Protein 5NAZ (pdb70)

GO terms:
  GO:0005604 basement membrane (C, IDA)
  GO:0005587 collagen type IV trimer (C, TAS)
  GO:0005576 extracellular region (C, TAS)
  GO:0005788 endoplasmic reticulum lumen (C, TAS)
  GO:0031012 extracellular matrix (C, HDA)
  GO:0030020 extracellular matrix structural constituent conferring tensile strength (F, HDA)
  GO:0005515 protein binding (F, IPI)

B-factor: mean 13.53, std 5.61, range [2.0, 39.49]

Sequence (226 aa):
HGFLITRHSQTTDAPQCPQGTLQVYEGFSLLYVQGNKKRAHGQDLGTAGSCLRRFSTMPFMFCNINNVCNFASRNDYSYWLSTPEPMPMSMQPLKGQSIQQPFISRCAVCEAPAVVIAVHSQTIQIPHCPQGWDSLWIGYSFMMHTSAGAEGSGQALASPGSCLEEFRSAPFIECHGRGTCNYYANSYSFWLATVDVSDMFSKPQSETLKAGDLRTRISRCQVCMKRT

Nearest PDB structures (foldseek):
  5naz-assembly1_A  TM=1.004E+00  e=1.120E-46  Homo sapiens
  5nay-assembly1_A  TM=1.000E+00  e=2.023E-42  Homo sapiens
  1t60-assembly2_G  TM=1.000E+00  e=1.517E-41  Bos taurus
  5nb0-assembly1_C  TM=9.958E-01  e=2.363E-38  Homo sapiens
  8tys-assembly1_E  TM=9.861E-01  e=3.380E-33  Drosophila melanogaster

InterPro domains:
  IPR001442 Collagen IV, non-collagenous [PF01413] (1463-1568)
  IPR001442 Collagen IV, non-collagenous [PF01413] (1573-1683)
  IPR001442 Collagen IV, non-collagenous [PS51403] (1461-1685)
  IPR001442 Collagen IV, non-collagenous [SM00111] (1461-1570)
  IPR001442 Collagen IV, non-collagenous [SM00111] (1571-1684)
  IPR008160 Collagen triple helix repeat [PF01391] (167-219)
  IPR008160 Collagen triple helix repeat [PF01391] (356-415)
  IPR008160 Collagen triple helix repeat [PF01391] (491-549)
  IPR008160 Collagen triple helix repeat [PF01391] (600-657)
  IPR008160 Collagen triple helix repeat [PF01391] (757-812)
  IPR008160 Collagen triple helix repeat [PF01391] (896-954)
  IPR008160 Collagen triple helix repeat [PF01391] (961-1018)
  IPR008160 Collagen triple helix repeat [PF01391] (1074-1132)
  IPR008160 Collagen triple helix repeat [PF01391] (1190-1245)
  IPR008160 Collagen triple helix repeat [PF01391] (1249-1306)
  IPR008160 Collagen triple helix repeat [PF01391] (1400-1455)
  IPR016187 C-type lectin fold [SSF56436] (1460-1569)
  IPR016187 C-type lectin fold [SSF56436] (1572-1684)
  IPR036954 Collagen IV, non-collagenous domain superfamily [G3DSA:2.170.240.10] (1457-1685)
  IPR050149 Collagen superfamily [PTHR24023] (1074-1586)

Secondary structure (DSSP, 8-state):
--EEEEEE-SSSSPPPPPTT-EEEEEEEEEEEEEETTEEEE--TTSGGGEESS--S---EEEETTTEEEES-SS-EEEEEB-SPPPPTT-PPEEGGGGGGGB-EEEEEEESS-EEEEE-SSSSPPPPPTTEEEEEEEEEEEEEE-GGG-EEE--TTSGGGEESS--SS-EEEEETTSEEE--TT-EEEEPBP--GGGSSSPP------TTSGGGGBPEEEEEEE--

Solvent-accessible surface area: 12481 Å² total; per-residue (Å²): 202,44,78,88,7,2,45,14,26,1,46,68,102,33,16,156,27,6,175,51,22,115,84,72,38,76,0,36,0,10,1,0,29,0,23,120,108,149,5,95,20,58,35,0,3,60,31,30,0,2,58,162,202,53,41,18,8,46,49,104,71,80,76,175,115,144,78,63,51,109,45,75,162,123,12,35,0,0,0,0,0,7,86,75,100,65,47,180,68,121,116,62,17,131,52,156,58,10,111,54,8,4,0,51,0,0,0,0,62,0,65,5,67,15,36,8,33,41,31,79,54,113,137,56,20,164,26,52,182,19,54,54,61,23,18,84,0,26,0,0,67,79,1,18,0,12,54,79,61,24,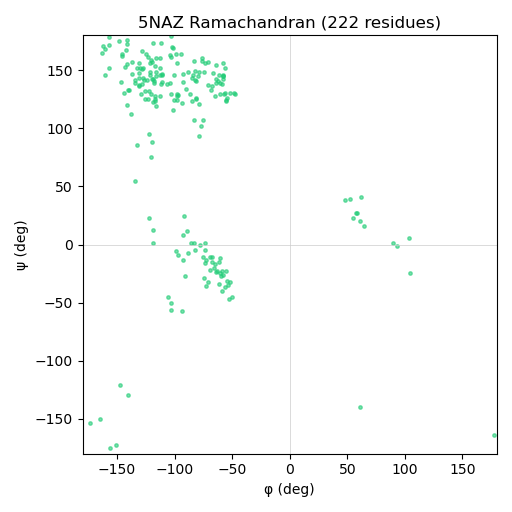28,36,18,54,62,74,16,9,3,0,5,7,56,72,15,26,68,52,1,4,0,9,0,25,13,192,23,7,0,5,32,80,114,67,25,133,25,80,43,27,51,15,53,94,124,99,66,109,196,57,181,110,144,92,100,132,49,163,99,82,74,50,117,69,78,11,0,38,0,23,0,0,21,78,139,136

Foldseek 3Di:
DWDKWKDWPLFLDEDDFFPQWAFDFKAFFWAWWADPNAIDGDANGDCVRGDRYDAQFPDWDADPVGDIDGLPDKIKTKAFFHPDDQPPVQDWDFDPRCSRTIIMMTMIIHPFDKWKDWDLALDEDDDPPQKAFRAKAFQWFWKADVVRHTGTHDNGGCSRGHHDDDQQRMWMGTSVGTIGDDPRTGTDARWHDDPVCPPPDDDDDDDDPPCPSRTIIMMTMIGGHD

CATH classification: 2.170.240.10

Radius of gyration: 18.36 Å; Cα contacts (8 Å, |Δi|>4): 587; chains: 1; bounding box: 51×34×44 Å

Organism: Homo sapiens (NCBI:txid9606)

Structure (mmCIF, N/CA/C/O backbone):
data_5NAZ
#
_entry.id   5NAZ
#
_cell.length_a   121.283
_cell.length_b   121.283
_cell.length_c   121.283
_cell.angle_alpha   90.000
_cell.angle_beta   90.000
_cell.angle_gamma   90.000
#
_symmetry.space_group_name_H-M   'P 41 3 2'
#
loop_
_entity.id
_entity.type
_entity.pdbx_description
1 polymer 'Collagen alpha-5(IV) chain'
2 non-polymer 'CHLORIDE ION'
3 non-polymer 'TETRAETHYLENE GLYCOL'
4 water water
#
loop_
_atom_site.group_PDB
_atom_site.id
_atom_site.type_symbol
_atom_site.label_atom_id
_atom_site.label_alt_id
_atom_site.label_comp_id
_atom_site.label_asym_id
_atom_site.label_entity_id
_atom_site.label_seq_id
_atom_site.pdbx_PDB_ins_code
_atom_site.Cartn_x
_atom_site.Cartn_y
_atom_site.Cartn_z
_atom_site.occupancy
_atom_site.B_iso_or_equiv
_atom_site.auth_seq_id
_atom_site.auth_comp_id
_atom_site.auth_asym_id
_atom_site.auth_atom_id
_atom_site.pdbx_PDB_model_num
ATOM 1 N N . HIS A 1 4 ? 36.188 -16.234 -40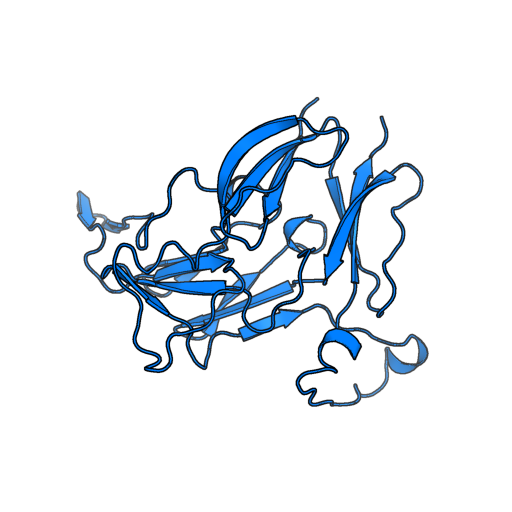.059 1.00 27.34 4 HIS A N 1
ATOM 2 C CA . HIS A 1 4 ? 35.361 -17.372 -39.551 1.00 26.13 4 HIS A CA 1
ATOM 3 C C . HIS A 1 4 ? 34.461 -16.912 -38.427 1.00 26.42 4 HIS A C 1
ATOM 4 O O . HIS A 1 4 ? 34.694 -15.836 -37.844 1.00 27.32 4 HIS A O 1
ATOM 11 N N . GLY A 1 5 ? 33.446 -17.731 -38.116 1.00 25.61 5 GLY A N 1
ATOM 12 C CA . GLY A 1 5 ? 32.511 -17.454 -37.026 1.00 23.76 5 GLY A CA 1
ATOM 13 C C . GLY A 1 5 ? 32.126 -18.695 -36.234 1.00 22.20 5 GLY A C 1
ATOM 14 O O . GLY A 1 5 ? 31.793 -19.730 -36.803 1.00 22.98 5 GLY A O 1
ATOM 15 N N . PHE A 1 6 ? 32.174 -18.558 -34.915 1.00 19.93 6 PHE A N 1
ATOM 16 C CA . PHE A 1 6 ? 31.840 -19.604 -33.955 1.00 18.34 6 PHE A CA 1
ATOM 17 C C . PHE A 1 6 ? 30.867 -18.957 -32.990 1.00 17.57 6 PHE A C 1
ATOM 18 O O . PHE A 1 6 ? 31.143 -17.864 -32.481 1.00 18.59 6 PHE A O 1
ATOM 26 N N . LEU A 1 7 ? 29.729 -19.605 -32.751 1.00 16.68 7 LEU A N 1
ATOM 27 C CA . LEU A 1 7 ? 28.676 -19.026 -31.908 1.00 15.93 7 LEU A CA 1
ATOM 28 C C . LEU A 1 7 ? 28.744 -19.547 -30.501 1.00 15.85 7 LEU A C 1
ATOM 29 O O . LEU A 1 7 ? 28.834 -20.762 -30.290 1.00 15.91 7 LEU A O 1
ATOM 34 N N . ILE A 1 8 ? 28.729 -18.628 -29.534 1.00 14.89 8 ILE A N 1
ATOM 35 C CA . ILE A 1 8 ? 28.684 -19.006 -28.109 1.00 14.10 8 ILE A CA 1
ATOM 36 C C . ILE A 1 8 ? 27.505 -18.346 -27.413 1.00 13.47 8 ILE A C 1
ATOM 37 O O . ILE A 1 8 ? 26.917 -17.397 -27.941 1.00 13.68 8 ILE A O 1
ATOM 42 N N . THR A 1 9 ? 27.155 -18.851 -26.236 1.00 12.29 9 THR A N 1
ATOM 43 C CA . THR A 1 9 ? 26.112 -18.245 -25.437 1.00 12.20 9 THR A CA 1
ATOM 44 C C . THR A 1 9 ? 26.690 -17.772 -24.106 1.00 11.51 9 THR A C 1
ATOM 45 O O . THR A 1 9 ? 27.554 -18.433 -23.521 1.00 11.37 9 THR A O 1
ATOM 49 N N . ARG A 1 10 ? 26.223 -16.612 -23.661 1.00 10.84 10 ARG A N 1
ATOM 50 C CA . ARG A 1 10 ? 26.509 -16.101 -22.324 1.00 10.53 10 ARG A CA 1
ATOM 51 C C . ARG A 1 10 ? 25.183 -15.974 -21.581 1.00 10.21 10 ARG A C 1
ATOM 52 O O . ARG A 1 10 ? 24.199 -15.565 -22.171 1.00 9.97 10 ARG A O 1
ATOM 60 N N . HIS A 1 11 ? 25.162 -16.350 -20.305 1.00 9.92 11 HIS A N 1
ATOM 61 C CA . HIS A 1 11 ? 23.941 -16.317 -19.498 1.00 10.01 11 HIS A CA 1
ATOM 62 C C . HIS A 1 11 ? 24.097 -15.341 -18.344 1.00 10.18 11 HIS A C 1
ATOM 63 O O . HIS A 1 11 ? 25.035 -15.458 -17.551 1.00 10.33 11 HIS A O 1
ATOM 70 N N . SER A 1 12 ? 23.174 -14.391 -18.242 1.00 10.48 12 SER A N 1
ATOM 71 C CA . SER A 1 12 ? 23.274 -13.348 -17.228 1.00 10.86 12 SER A CA 1
ATOM 72 C C . SER A 1 12 ? 22.929 -13.849 -15.833 1.00 11.25 12 SER A C 1
ATOM 73 O O . SER A 1 12 ? 23.420 -13.305 -14.838 1.00 11.55 12 SER A O 1
ATOM 76 N N . GLN A 1 13 ? 22.070 -14.869 -15.759 1.00 11.35 13 GLN A N 1
ATOM 77 C CA . GLN A 1 13 ? 21.481 -15.322 -14.482 1.00 11.46 13 GLN A CA 1
ATOM 78 C C . GLN A 1 13 ? 20.706 -14.178 -13.796 1.00 11.79 13 GLN A C 1
ATOM 79 O O . GLN A 1 13 ? 20.579 -14.140 -12.574 1.00 11.71 13 GLN A O 1
ATOM 85 N N . THR A 1 14 ? 20.217 -13.239 -14.612 1.00 12.37 14 THR A N 1
ATOM 86 C CA . THR A 1 14 ? 19.391 -12.122 -14.161 1.00 13.04 14 THR A CA 1
ATOM 87 C C . THR A 1 14 ? 18.304 -11.879 -15.209 1.00 13.38 14 THR A C 1
ATOM 88 O O . THR A 1 14 ? 18.298 -12.510 -16.268 1.00 13.19 14 THR A O 1
ATOM 92 N N . THR A 1 15 ? 17.399 -10.947 -14.920 1.00 14.28 15 THR A N 1
ATOM 93 C CA . THR A 1 15 ? 16.354 -10.552 -15.867 1.00 15.17 15 THR A CA 1
ATOM 94 C C . THR A 1 15 ? 16.834 -9.606 -16.976 1.00 16.07 15 THR A C 1
ATOM 95 O O . THR A 1 15 ? 16.042 -9.230 -17.850 1.00 16.88 15 THR A O 1
ATOM 99 N N . ASP A 1 16 ? 18.118 -9.251 -16.959 1.00 16.75 16 ASP A N 1
ATOM 100 C CA . ASP A 1 16 ? 18.743 -8.454 -18.017 1.00 17.52 16 ASP A CA 1
ATOM 101 C C . ASP A 1 16 ? 19.596 -9.338 -18.911 1.00 16.99 16 ASP A C 1
ATOM 102 O O . ASP A 1 16 ? 20.297 -10.212 -18.417 1.00 16.67 16 ASP A O 1
ATOM 107 N N . ALA A 1 17 ? 19.547 -9.107 -20.222 1.00 16.41 17 ALA A N 1
ATOM 108 C CA . ALA A 1 17 ? 20.445 -9.807 -21.149 1.00 16.21 17 ALA A CA 1
ATOM 109 C C . ALA A 1 17 ? 21.906 -9.457 -20.845 1.00 16.12 17 ALA A C 1
ATOM 110 O O . ALA A 1 17 ? 22.207 -8.305 -20.508 1.00 15.88 17 ALA A O 1
ATOM 112 N N . PRO A 1 18 ? 22.817 -10.447 -20.935 1.00 16.03 18 PRO A N 1
ATOM 113 C CA . PRO A 1 18 ? 24.219 -10.131 -20.700 1.00 16.29 18 PRO A CA 1
ATOM 114 C C . PRO A 1 18 ? 24.819 -9.422 -21.915 1.00 17.04 18 PRO A C 1
ATOM 115 O O . PRO A 1 18 ? 24.289 -9.535 -23.025 1.00 16.42 18 PRO A O 1
ATOM 119 N N . GLN A 1 19 ? 25.905 -8.690 -21.696 1.00 18.36 19 GLN A N 1
ATOM 120 C CA . GLN A 1 19 ? 26.669 -8.111 -22.804 1.00 19.69 19 GLN A CA 1
ATOM 121 C C . GLN A 1 19 ? 27.586 -9.185 -23.381 1.00 19.11 19 GLN A C 1
ATOM 122 O O . GLN A 1 19 ? 28.158 -9.984 -22.636 1.00 18.75 19 GLN A O 1
ATOM 128 N N . CYS A 1 20 ? 27.718 -9.215 -24.703 1.00 19.22 20 CYS A N 1
ATOM 129 C CA . CYS A 1 20 ? 28.680 -10.113 -25.340 1.00 20.11 20 CYS A CA 1
ATOM 130 C C . CYS A 1 20 ? 30.097 -9.723 -24.919 1.00 20.77 20 CYS A C 1
ATOM 131 O O . CYS A 1 20 ? 30.389 -8.531 -24.816 1.00 20.41 20 CYS A O 1
ATOM 134 N N . PRO A 1 21 ? 30.967 -10.721 -24.633 1.00 20.88 21 PRO A N 1
ATOM 135 C CA . PRO A 1 21 ? 32.320 -10.383 -24.183 1.00 21.11 21 PRO A CA 1
ATOM 136 C C . PRO A 1 21 ? 33.125 -9.641 -25.257 1.00 22.14 21 PRO A C 1
ATOM 137 O O . PRO A 1 21 ? 32.831 -9.765 -26.455 1.00 21.18 21 PRO A O 1
ATOM 141 N N . GLN A 1 22 ? 34.100 -8.849 -24.804 1.00 23.19 22 GLN A N 1
ATOM 142 C CA . GLN A 1 22 ? 35.007 -8.085 -25.662 1.00 2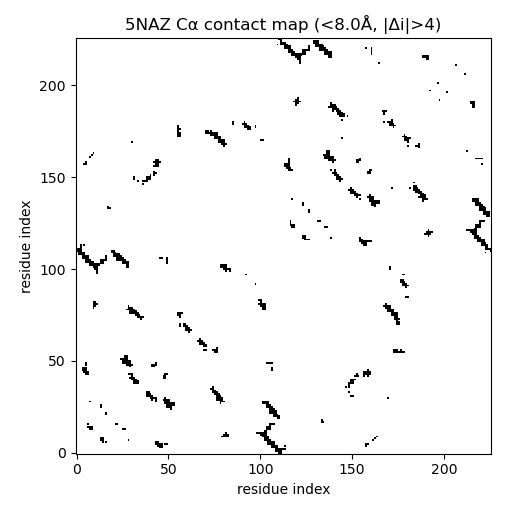4.01 22 GLN A CA 1
ATOM 143 C C . GLN A 1 22 ? 35.592 -8.963 -26.778 1.00 23.03 22 GLN A C 1
ATOM 144 O O . GLN A 1 22 ? 36.066 -10.073 -26.522 1.00 23.86 22 GLN A O 1
ATOM 150 N N . GLY A 1 23 ? 35.512 -8.476 -28.012 1.00 21.36 23 GLY A N 1
ATOM 151 C CA . GLY A 1 23 ? 36.029 -9.206 -29.167 1.00 21.03 23 GLY A CA 1
ATOM 152 C C . GLY A 1 23 ? 35.031 -10.142 -29.835 1.00 20.68 23 GLY A C 1
ATOM 153 O O . GLY A 1 23 ? 35.384 -10.847 -30.781 1.00 20.57 23 GLY A O 1
ATOM 154 N N . THR A 1 24 ? 33.801 -10.179 -29.322 1.00 19.55 24 THR A N 1
ATOM 155 C CA . THR A 1 24 ? 32.712 -10.940 -29.946 1.00 19.34 24 THR A CA 1
ATOM 156 C C . THR A 1 24 ? 31.573 -9.981 -30.295 1.00 19.96 24 THR A C 1
ATOM 157 O O . THR A 1 24 ? 31.484 -8.885 -29.732 1.00 19.82 24 THR A O 1
ATOM 161 N N . LEU A 1 25 ? 30.711 -10.372 -31.224 1.00 20.36 25 LEU A N 1
ATOM 162 C CA . LEU A 1 25 ? 29.564 -9.526 -31.557 1.00 21.74 25 LEU A CA 1
ATOM 163 C C . LEU A 1 25 ? 28.230 -10.239 -31.352 1.00 21.38 25 LEU A C 1
ATOM 164 O O . LEU A 1 25 ? 28.126 -11.452 -31.566 1.00 19.64 25 LEU A O 1
ATOM 169 N N . GLN A 1 26 ? 27.218 -9.469 -30.941 1.00 20.95 26 GLN A N 1
ATOM 170 C CA . GLN A 1 26 ? 25.910 -10.024 -30.616 1.00 21.04 26 GLN A CA 1
ATOM 171 C C . GLN A 1 26 ? 25.163 -10.493 -31.856 1.00 20.33 26 GLN A C 1
ATOM 172 O O . GLN A 1 26 ? 25.156 -9.817 -32.893 1.00 19.80 26 GLN A O 1
ATOM 178 N N . VAL A 1 27 ? 24.541 -11.664 -31.731 1.00 18.17 27 VAL A N 1
ATOM 179 C CA . VAL A 1 27 ? 23.684 -12.194 -32.773 1.00 17.06 27 VAL A CA 1
ATOM 180 C C . VAL A 1 27 ? 22.227 -11.981 -32.358 1.00 16.18 27 VAL A C 1
ATOM 181 O O . VAL A 1 27 ? 21.471 -11.361 -33.092 1.00 15.81 27 VAL A O 1
ATOM 185 N N . TYR A 1 28 ? 21.846 -12.498 -31.187 1.00 15.23 28 TYR A N 1
ATOM 186 C CA . TYR A 1 28 ? 20.497 -12.301 -30.623 1.00 15.06 28 TYR A CA 1
ATOM 187 C C . TYR A 1 28 ? 20.487 -12.477 -29.103 1.00 14.73 28 TYR A C 1
ATOM 188 O O . TYR A 1 28 ? 21.493 -12.866 -28.505 1.00 14.07 28 TYR A O 1
ATOM 197 N N . GLU A 1 29 ? 19.358 -12.148 -28.481 1.00 14.61 29 GLU A N 1
ATOM 198 C CA . GLU A 1 29 ? 19.179 -12.334 -27.042 1.00 14.70 29 GLU A CA 1
ATOM 199 C C . GLU A 1 29 ? 17.996 -13.248 -26.815 1.00 13.77 29 GLU A C 1
ATOM 200 O O . GLU A 1 29 ? 17.115 -13.340 -27.669 1.00 13.81 29 GLU A O 1
ATOM 206 N N . GLY A 1 30 ? 17.962 -13.914 -25.668 1.00 12.57 30 GLY A N 1
ATOM 207 C CA . GLY A 1 30 ? 16.848 -14.802 -25.377 1.00 11.43 30 GLY A CA 1
ATOM 208 C C . GLY A 1 30 ? 16.774 -15.188 -23.923 1.00 10.73 30 GLY A C 1
ATOM 209 O O . GLY A 1 30 ? 17.194 -14.416 -23.042 1.00 10.57 30 GLY A O 1
ATOM 210 N N . PHE A 1 31 ? 16.252 -16.393 -23.691 1.00 9.86 31 PHE A N 1
ATOM 211 C CA . PHE A 1 31 ? 16.027 -16.931 -22.354 1.00 9.31 31 PHE A CA 1
ATOM 212 C C . PHE A 1 31 ? 16.831 -18.222 -22.191 1.00 8.89 31 PHE A C 1
ATOM 213 O O . PHE A 1 31 ? 16.974 -19.002 -23.136 1.00 8.81 31 PHE A O 1
ATOM 221 N N . SER A 1 32 ? 17.374 -18.410 -20.998 1.00 8.34 32 SER A N 1
ATOM 222 C CA . SER A 1 32 ? 18.342 -19.467 -20.711 1.00 8.12 32 SER A CA 1
ATOM 223 C C . SER A 1 32 ? 17.672 -20.821 -20.512 1.00 7.87 32 SER A C 1
ATOM 224 O O . SER A 1 32 ? 17.240 -21.142 -19.399 1.00 7.87 32 SER A O 1
ATOM 227 N N . LEU A 1 33 ? 17.576 -21.608 -21.579 1.00 7.62 33 LEU A N 1
ATOM 228 C CA . LEU A 1 33 ? 17.049 -22.975 -21.487 1.00 7.57 33 LEU A CA 1
ATOM 229 C C . LEU A 1 33 ? 18.131 -23.938 -21.001 1.00 7.45 33 LEU A C 1
ATOM 230 O O . LEU A 1 33 ? 19.198 -24.014 -21.603 1.00 7.31 33 LEU A O 1
ATOM 235 N N . LEU A 1 34 ? 17.834 -24.681 -19.930 1.00 7.34 34 LEU A N 1
ATOM 236 C CA . LEU A 1 34 ? 18.773 -25.670 -19.397 1.00 7.43 34 LEU A CA 1
ATOM 237 C C . LEU A 1 34 ? 18.503 -27.059 -19.988 1.00 7.54 34 LEU A C 1
ATOM 238 O O . LEU A 1 34 ? 19.389 -27.669 -20.583 1.00 7.60 34 LEU A O 1
ATOM 243 N N . TYR A 1 35 ? 17.277 -27.551 -19.814 1.00 7.41 35 TYR A N 1
ATOM 244 C CA . TYR A 1 35 ? 16.852 -28.812 -20.424 1.00 7.64 35 TYR A CA 1
ATOM 245 C C . TYR A 1 35 ? 15.347 -28.953 -20.453 1.00 7.64 35 TYR A C 1
ATOM 246 O O . TYR A 1 35 ? 14.625 -28.147 -19.860 1.00 7.53 35 TYR A O 1
ATOM 255 N N . VAL A 1 36 ? 14.896 -29.981 -21.166 1.00 7.83 36 VAL A N 1
ATOM 256 C CA . VAL A 1 36 ? 13.476 -30.327 -21.213 1.00 8.18 36 VAL A CA 1
ATOM 257 C C . VAL A 1 36 ? 13.290 -31.776 -20.759 1.00 8.40 36 VAL A C 1
ATOM 258 O O . VAL A 1 36 ? 14.230 -32.566 -20.766 1.00 8.22 36 VAL A O 1
ATOM 262 N N . GLN A 1 37 ? 12.071 -32.119 -20.375 1.00 8.83 37 GLN A N 1
ATOM 263 C CA . GLN A 1 37 ? 11.767 -33.483 -19.963 1.00 9.26 37 GLN A CA 1
ATOM 264 C C . GLN A 1 37 ? 10.424 -33.873 -20.560 1.00 9.11 37 GLN A C 1
ATOM 265 O O . GLN A 1 37 ? 9.388 -33.294 -20.216 1.00 8.92 37 GLN A O 1
ATOM 271 N N . GLY A 1 38 ? 10.462 -34.822 -21.494 1.00 9.10 38 GLY A N 1
ATOM 272 C CA . GLY A 1 38 ? 9.263 -35.263 -22.195 1.00 9.04 38 GLY A CA 1
ATOM 273 C C . GLY A 1 38 ? 9.132 -36.761 -22.058 1.00 9.11 38 GLY A C 1
ATOM 274 O O . GLY A 1 38 ? 10.104 -37.485 -22.283 1.00 9.09 38 GLY A O 1
ATOM 275 N N . ASN A 1 39 ? 7.936 -37.233 -21.689 1.00 9.29 39 ASN A N 1
ATOM 276 C CA . ASN A 1 39 ? 7.710 -38.665 -21.462 1.00 9.95 39 ASN A CA 1
ATOM 277 C C . ASN A 1 39 ? 8.777 -39.202 -20.475 1.00 10.93 39 ASN A C 1
ATOM 278 O O . ASN A 1 39 ? 9.322 -40.292 -20.659 1.00 10.65 39 ASN A O 1
ATOM 283 N N . LYS A 1 40 ? 9.073 -38.356 -19.479 1.00 12.31 40 LYS A N 1
ATOM 284 C CA A LYS A 1 40 ? 10.031 -38.606 -18.384 0.50 13.53 40 LYS A CA 1
ATOM 285 C CA B LYS A 1 40 ? 10.026 -38.645 -18.378 0.50 13.24 40 LYS A CA 1
ATOM 286 C C . LYS A 1 40 ? 11.501 -38.481 -18.773 1.00 13.57 40 LYS A C 1
ATOM 287 O O . LYS A 1 40 ? 12.356 -38.317 -17.906 1.00 14.25 40 LYS A O 1
ATOM 298 N N . ARG A 1 41 ? 11.799 -38.500 -20.066 1.00 13.19 41 ARG A N 1
ATOM 299 C CA . ARG A 1 41 ? 13.181 -38.467 -20.525 1.00 13.73 41 ARG A CA 1
ATOM 300 C C . ARG A 1 41 ? 13.738 -37.030 -20.625 1.00 12.25 41 ARG A C 1
ATOM 301 O O . ARG A 1 41 ? 13.171 -36.190 -21.317 1.00 11.75 41 ARG A O 1
ATOM 309 N N . ALA A 1 42 ? 14.848 -36.763 -19.931 1.00 11.11 42 ALA A N 1
ATOM 310 C CA . ALA A 1 42 ? 15.478 -35.444 -19.986 1.00 10.27 42 ALA A CA 1
ATOM 311 C C . ALA A 1 42 ? 16.378 -35.296 -21.212 1.00 9.93 42 ALA A C 1
ATOM 312 O O . ALA A 1 42 ? 17.084 -36.234 -21.585 1.00 9.94 42 ALA A O 1
ATOM 314 N N . HIS A 1 43 ? 16.361 -34.107 -21.810 1.00 9.35 43 HIS A N 1
ATOM 315 C CA . HIS A 1 43 ? 17.298 -33.764 -22.881 1.00 9.03 43 HIS A CA 1
ATOM 316 C C . HIS A 1 43 ? 17.735 -32.320 -22.720 1.00 8.70 43 HIS A C 1
ATOM 317 O O . HIS A 1 43 ? 16.910 -31.407 -22.776 1.00 8.23 43 HIS A O 1
ATOM 324 N N . GLY A 1 44 ? 19.039 -32.126 -22.557 1.00 8.81 44 GLY A N 1
ATOM 325 C CA . GLY A 1 44 ? 19.604 -30.790 -22.318 1.00 9.09 44 GLY A CA 1
ATOM 326 C C . GLY A 1 44 ? 20.182 -30.116 -23.546 1.00 9.38 44 GLY A C 1
ATOM 327 O O . GLY A 1 44 ? 20.430 -30.770 -24.565 1.00 9.31 44 GLY A O 1
ATOM 328 N N . GLN A 1 45 ? 20.394 -28.806 -23.435 1.00 9.17 45 GLN A N 1
ATOM 329 C CA . GLN A 1 45 ? 21.079 -28.033 -24.456 1.00 9.30 45 GLN A CA 1
ATOM 330 C C . GLN A 1 45 ? 22.318 -27.457 -23.808 1.00 9.68 45 GLN A C 1
ATOM 331 O O . GLN A 1 45 ? 22.209 -26.750 -22.800 1.00 9.69 45 GLN A O 1
ATOM 337 N N . ASP A 1 46 ? 23.490 -27.754 -24.371 1.00 9.75 46 ASP A N 1
ATOM 338 C CA . ASP A 1 46 ? 24.723 -27.266 -23.760 1.00 10.25 46 ASP A CA 1
ATOM 339 C C . ASP A 1 46 ? 24.689 -25.750 -23.572 1.00 9.68 46 ASP A C 1
ATOM 340 O O . ASP A 1 46 ? 24.423 -25.011 -24.522 1.00 9.26 46 ASP A O 1
ATOM 345 N N . LEU A 1 47 ? 24.925 -25.305 -22.333 1.00 9.13 47 LEU A N 1
ATOM 346 C CA . LEU A 1 47 ? 24.831 -23.886 -21.981 1.00 8.97 47 LEU A CA 1
ATOM 347 C C . LEU A 1 47 ? 25.801 -22.981 -22.742 1.00 8.98 47 LEU A C 1
ATOM 348 O O . LEU A 1 47 ? 25.632 -21.775 -22.735 1.00 9.01 47 LEU A O 1
ATOM 353 N N . GLY A 1 48 ? 26.807 -23.570 -23.383 1.00 9.15 48 GLY A N 1
ATOM 354 C CA . GLY A 1 48 ? 27.781 -22.798 -24.158 1.00 9.54 48 GLY A CA 1
ATOM 355 C C . GLY A 1 48 ? 27.345 -22.581 -25.590 1.00 10.01 48 GLY A C 1
ATOM 356 O O . GLY A 1 48 ? 27.990 -21.828 -26.324 1.00 10.56 48 GLY A O 1
ATOM 357 N N . THR A 1 49 ? 26.252 -23.228 -25.984 1.00 10.15 49 THR A N 1
ATOM 358 C CA . THR A 1 49 ? 25.797 -23.247 -27.372 1.00 10.39 49 THR A CA 1
ATOM 359 C C . THR A 1 49 ? 24.478 -22.496 -27.536 1.00 10.31 49 THR A C 1
ATOM 360 O O . THR A 1 49 ? 23.735 -22.274 -26.559 1.00 10.50 49 THR A O 1
ATOM 364 N N . ALA A 1 50 ? 24.193 -22.111 -28.776 1.00 10.28 50 ALA A N 1
ATOM 365 C CA . ALA A 1 50 ? 22.986 -21.337 -29.109 1.00 10.36 50 ALA A CA 1
ATOM 366 C C . ALA A 1 50 ? 21.680 -22.018 -28.721 1.00 10.43 50 ALA A C 1
ATOM 367 O O . ALA A 1 50 ? 20.673 -21.328 -28.483 1.00 10.01 50 ALA A O 1
ATOM 369 N N . GLY A 1 51 ? 21.693 -23.357 -28.647 1.00 10.34 51 GLY A N 1
ATOM 370 C CA . GLY A 1 51 ? 20.508 -24.131 -28.241 1.00 10.39 51 GLY A CA 1
ATOM 371 C C . GLY A 1 51 ? 19.996 -23.824 -26.838 1.00 10.31 51 GLY A C 1
ATOM 372 O O . GLY A 1 51 ? 18.813 -24.032 -26.555 1.00 10.18 51 GLY A O 1
ATOM 373 N N . SER A 1 52 ? 20.879 -23.322 -25.963 1.00 10.13 52 SER A N 1
ATOM 374 C CA . SER A 1 52 ? 20.493 -22.928 -24.598 1.00 10.28 52 SER A CA 1
ATOM 375 C C . SER A 1 52 ? 19.954 -21.505 -24.528 1.00 10.60 52 SER A C 1
ATOM 376 O O . SER A 1 52 ? 19.632 -21.012 -23.438 1.00 10.85 52 SER A O 1
ATOM 379 N N . CYS A 1 53 ? 19.879 -20.839 -25.678 1.00 10.76 53 CYS A N 1
ATOM 380 C CA . CYS A 1 53 ? 19.333 -19.492 -25.733 1.00 11.00 53 CYS A CA 1
ATOM 381 C C . CYS A 1 53 ? 18.152 -19.447 -26.689 1.00 10.98 53 CYS A C 1
ATOM 382 O O . CYS A 1 53 ? 18.322 -19.325 -27.901 1.00 11.30 53 CYS A O 1
ATOM 385 N N . LEU A 1 54 ? 16.953 -19.581 -26.133 1.00 11.01 54 LEU A N 1
ATOM 386 C CA . LEU A 1 54 ? 15.733 -19.531 -26.934 1.00 11.25 54 LEU A CA 1
ATOM 387 C C . LEU A 1 54 ? 15.234 -18.102 -27.012 1.00 11.42 54 LEU A C 1
ATOM 388 O O . LEU A 1 54 ? 15.147 -17.417 -25.997 1.00 11.15 54 LEU A O 1
ATOM 393 N N . ARG A 1 55 ? 14.875 -17.670 -28.215 1.00 12.24 55 ARG A N 1
ATOM 394 C CA . ARG A 1 55 ? 14.323 -16.323 -28.420 1.00 12.90 55 ARG A CA 1
ATOM 395 C C . ARG A 1 55 ? 13.123 -16.031 -27.516 1.00 11.72 55 ARG A C 1
ATOM 396 O O . ARG A 1 55 ? 12.935 -14.907 -27.050 1.00 11.54 55 ARG A O 1
ATOM 404 N N . ARG A 1 56 ? 12.322 -17.058 -27.258 1.00 10.72 56 ARG A N 1
ATOM 405 C CA . ARG A 1 56 ? 11.074 -16.896 -26.513 1.00 10.14 56 ARG A CA 1
ATOM 406 C C . ARG A 1 56 ? 10.957 -17.919 -25.386 1.00 9.90 56 ARG A C 1
ATOM 407 O O . ARG A 1 56 ? 11.276 -19.106 -25.569 1.00 9.86 56 ARG A O 1
ATOM 415 N N . PHE A 1 57 ? 10.500 -17.449 -24.229 1.00 9.36 57 PHE A N 1
ATOM 416 C CA . PHE A 1 57 ? 10.257 -18.320 -23.090 1.00 8.86 57 PHE A CA 1
ATOM 417 C C . PHE A 1 57 ? 8.892 -18.985 -23.245 1.00 8.62 57 PHE A C 1
ATOM 418 O O . PHE A 1 57 ? 7.992 -18.423 -23.860 1.00 8.47 57 PHE A O 1
ATOM 426 N N . SER A 1 58 ? 8.764 -20.197 -22.712 1.00 8.28 58 SER A N 1
ATOM 427 C CA . SER A 1 58 ? 7.468 -20.805 -22.444 1.00 8.29 58 SER A CA 1
ATOM 428 C C . SER A 1 58 ? 7.683 -21.908 -21.429 1.00 8.18 58 SER A C 1
ATOM 429 O O . SER A 1 58 ? 8.708 -22.598 -21.473 1.00 8.16 58 SER A O 1
ATOM 432 N N . THR A 1 59 ? 6.709 -22.118 -20.551 1.00 7.91 59 THR A N 1
ATOM 433 C CA . THR A 1 59 ? 6.794 -23.271 -19.636 1.00 8.05 59 THR A CA 1
ATOM 434 C C . THR A 1 59 ? 6.715 -24.583 -20.433 1.00 7.87 59 THR A C 1
ATOM 435 O O . THR A 1 59 ? 7.134 -25.619 -19.951 1.00 7.84 59 THR A O 1
ATOM 439 N N . MET A 1 60 ? 6.190 -24.512 -21.658 1.00 7.79 60 MET A N 1
ATOM 440 C CA . MET A 1 60 ? 6.149 -25.665 -22.564 1.00 7.77 60 MET A CA 1
ATOM 441 C C . MET A 1 60 ? 6.639 -25.321 -23.983 1.00 7.94 60 MET A C 1
ATOM 442 O O . MET A 1 60 ? 5.847 -25.017 -24.867 1.00 7.81 60 MET A O 1
ATOM 447 N N . PRO A 1 61 ? 7.960 -25.388 -24.200 1.00 8.10 61 PRO A N 1
ATOM 448 C CA . PRO A 1 61 ? 8.549 -24.975 -25.481 1.00 8.32 61 PRO A CA 1
ATOM 449 C C . PRO A 1 61 ? 8.643 -26.111 -26.526 1.00 8.61 61 PRO A C 1
ATOM 450 O O . PRO A 1 61 ? 9.304 -25.945 -27.556 1.00 8.81 61 PRO A O 1
ATOM 454 N N . PHE A 1 62 ? 7.981 -27.240 -26.262 1.00 8.83 62 PHE A N 1
ATOM 455 C CA . PHE A 1 62 ? 7.955 -28.361 -27.198 1.00 9.22 62 PHE A CA 1
ATOM 456 C C . PHE A 1 62 ? 6.592 -29.040 -27.233 1.00 9.68 62 PHE A C 1
ATOM 457 O O . PHE A 1 62 ? 5.740 -28.796 -26.383 1.00 9.33 62 PHE A O 1
ATOM 465 N N . MET A 1 63 ? 6.406 -29.895 -28.237 1.00 10.51 63 MET A N 1
ATOM 466 C CA . MET A 1 63 ? 5.199 -30.706 -28.374 1.00 11.35 63 MET A CA 1
ATOM 467 C C . MET A 1 63 ? 5.611 -32.083 -28.867 1.00 10.91 63 MET A C 1
ATOM 468 O O . MET A 1 63 ? 6.688 -32.223 -29.470 1.00 10.48 63 MET A O 1
ATOM 473 N N . PHE A 1 64 ? 4.796 -33.101 -28.586 1.00 10.18 64 PHE A N 1
ATOM 474 C CA . PHE A 1 64 ? 5.106 -34.452 -29.071 1.00 10.01 64 PHE A CA 1
ATOM 475 C C . PHE A 1 64 ? 4.055 -34.971 -30.034 1.00 10.34 64 PHE A C 1
ATOM 476 O O . PHE A 1 64 ? 2.897 -34.547 -29.979 1.00 9.69 64 PHE A O 1
ATOM 484 N N . CYS A 1 65 ? 4.479 -35.879 -30.913 1.00 10.72 65 CYS A N 1
ATOM 485 C CA . CYS A 1 65 ? 3.615 -36.475 -31.934 1.00 11.29 65 CYS A CA 1
ATOM 486 C C . CYS A 1 65 ? 3.715 -37.977 -31.840 1.00 10.80 65 CYS A C 1
ATOM 487 O O . CYS A 1 65 ? 4.796 -38.509 -31.567 1.00 10.16 65 CYS A O 1
ATOM 490 N N . ASN A 1 66 ? 2.591 -38.659 -32.070 1.00 10.12 66 ASN A N 1
ATOM 491 C CA . ASN A 1 66 ? 2.592 -40.114 -32.093 1.00 9.88 66 ASN A CA 1
ATOM 492 C C . ASN A 1 66 ? 2.553 -40.640 -33.529 1.00 10.15 66 ASN A C 1
ATOM 493 O O . ASN A 1 66 ? 2.322 -39.875 -34.472 1.00 10.15 66 ASN A O 1
ATOM 498 N N . ILE A 1 67 ? 2.763 -41.941 -33.699 1.00 10.66 67 ILE A N 1
ATOM 499 C CA . ILE A 1 67 ? 2.917 -42.516 -35.049 1.00 11.25 67 ILE A CA 1
ATOM 500 C C . ILE A 1 67 ? 1.628 -42.457 -35.888 1.00 12.01 67 ILE A C 1
ATOM 501 O O . ILE A 1 67 ? 1.672 -42.627 -37.112 1.00 11.63 67 ILE A O 1
ATOM 506 N N . ASN A 1 68 ? 0.497 -42.202 -35.233 1.00 12.43 68 ASN A N 1
ATOM 507 C CA . ASN A 1 68 ? -0.772 -42.030 -35.934 1.00 13.48 68 ASN A CA 1
ATOM 508 C C . ASN A 1 68 ? -1.137 -40.595 -36.316 1.00 13.37 68 ASN A C 1
ATOM 509 O O . ASN A 1 68 ? -2.324 -40.282 -36.505 1.00 12.93 68 ASN A O 1
ATOM 514 N N . ASN A 1 69 ? -0.121 -39.739 -36.444 1.00 12.84 69 ASN A N 1
ATOM 515 C CA . ASN A 1 69 ? -0.292 -38.374 -36.962 1.00 13.02 69 ASN A CA 1
ATOM 516 C C . ASN A 1 69 ? -1.222 -37.548 -36.073 1.00 12.29 69 ASN A C 1
ATOM 517 O O . ASN A 1 69 ? -2.092 -36.823 -36.554 1.00 11.91 69 ASN A O 1
ATOM 522 N N . VAL A 1 70 ? -1.052 -37.714 -34.762 1.00 11.69 70 VAL A N 1
ATOM 523 C CA . VAL A 1 70 ? -1.720 -36.883 -33.776 1.00 11.41 70 VAL A CA 1
ATOM 524 C C . VAL A 1 70 ? -0.630 -36.259 -32.907 1.00 11.40 70 VAL A C 1
ATOM 525 O O . VAL A 1 70 ? 0.208 -36.973 -32.348 1.00 10.95 70 VAL A O 1
ATOM 529 N N . CYS A 1 71 ? -0.631 -34.938 -32.813 1.00 11.75 71 CYS A N 1
ATOM 530 C CA . CYS A 1 71 ? 0.321 -34.253 -31.941 1.00 12.15 71 CYS A CA 1
ATOM 531 C C . CYS A 1 71 ? -0.395 -33.624 -30.763 1.00 11.72 71 CYS A C 1
ATOM 532 O O . CYS A 1 71 ? -1.547 -33.169 -30.880 1.00 12.36 71 CYS A O 1
ATOM 535 N N . ASN A 1 72 ? 0.294 -33.595 -29.627 1.00 10.67 72 ASN A N 1
ATOM 536 C CA . ASN A 1 72 ? -0.247 -33.015 -28.401 1.00 10.20 72 ASN A CA 1
ATOM 537 C C . ASN A 1 72 ? 0.705 -31.969 -27.852 1.00 10.08 72 ASN A C 1
ATOM 538 O O . ASN A 1 72 ? 1.883 -32.243 -27.653 1.00 10.03 72 ASN A O 1
ATOM 543 N N . PHE A 1 73 ? 0.187 -30.761 -27.650 1.00 9.69 73 PHE A N 1
ATOM 544 C CA . PHE A 1 73 ? 0.961 -29.667 -27.089 1.00 9.55 73 PHE A CA 1
ATOM 545 C C . PHE A 1 73 ? 0.424 -29.325 -25.711 1.00 9.19 73 PHE A C 1
ATOM 546 O O . PHE A 1 73 ? -0.782 -29.074 -25.558 1.00 8.83 73 PHE A O 1
ATOM 554 N N . ALA A 1 74 ? 1.33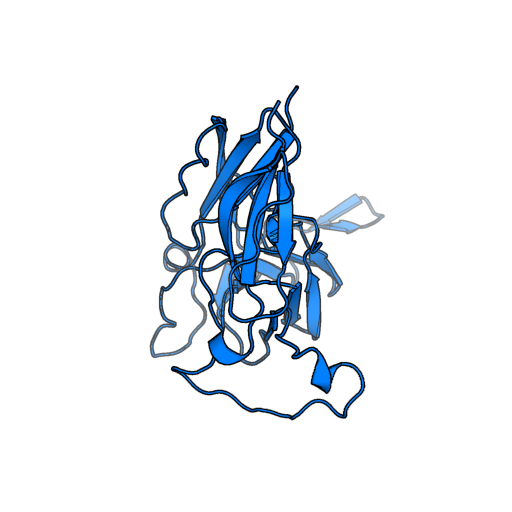4 -29.289 -24.730 1.00 9.06 74 ALA A N 1
ATOM 555 C CA . ALA A 1 74 ? 1.016 -28.946 -23.328 1.00 8.89 74 ALA A CA 1
ATOM 556 C C . ALA A 1 74 ? -0.202 -29.716 -22.814 1.00 8.96 74 ALA A C 1
ATOM 557 O O . ALA A 1 74 ? -1.035 -29.174 -22.076 1.00 8.87 74 ALA A O 1
ATOM 559 N N . SER A 1 75 ? -0.300 -30.979 -23.221 1.00 8.71 75 SER A N 1
ATOM 560 C CA . SER A 1 75 ? -1.466 -31.801 -22.922 1.00 9.11 75 SER A CA 1
ATOM 561 C C . SER A 1 75 ? -1.137 -33.082 -22.155 1.00 9.24 75 SER A C 1
ATOM 562 O O . SER A 1 75 ? -1.919 -34.053 -22.170 1.00 9.90 75 SER A O 1
ATOM 565 N N . ARG A 1 76 ? -0.005 -33.080 -21.454 1.00 9.09 76 ARG A N 1
ATOM 566 C CA . ARG A 1 76 ? 0.332 -34.203 -20.578 1.00 9.13 76 ARG A CA 1
ATOM 567 C C . ARG A 1 76 ? 0.967 -33.682 -19.282 1.00 9.26 76 ARG A C 1
ATOM 568 O O . ARG A 1 76 ? 0.412 -32.767 -18.651 1.00 9.91 76 ARG A O 1
ATOM 576 N N . ASN A 1 77 ? 2.121 -34.221 -18.895 1.00 9.22 77 ASN A N 1
ATOM 577 C CA . ASN A 1 77 ? 2.793 -33.837 -17.649 1.00 9.10 77 ASN A CA 1
ATOM 578 C C . ASN A 1 77 ? 4.267 -33.631 -17.928 1.00 9.06 77 ASN A C 1
ATOM 579 O O . ASN A 1 77 ? 5.122 -34.284 -17.310 1.00 9.35 77 ASN A O 1
ATOM 584 N N . ASP A 1 78 ? 4.584 -32.768 -18.894 1.00 8.49 78 ASP A N 1
ATOM 585 C CA . ASP A 1 78 ? 5.984 -32.592 -19.274 1.00 8.22 78 ASP A CA 1
ATOM 586 C C . ASP A 1 78 ? 6.588 -31.326 -18.675 1.00 7.87 78 ASP A C 1
ATOM 587 O O . ASP A 1 78 ? 5.859 -30.496 -18.120 1.00 7.71 78 ASP A O 1
ATOM 592 N N . TYR A 1 79 ? 7.917 -31.197 -18.772 1.00 7.64 79 TYR A N 1
ATOM 593 C CA . TYR A 1 79 ? 8.658 -30.145 -18.061 1.00 7.57 79 TYR A CA 1
ATOM 594 C C . TYR A 1 79 ? 9.615 -29.380 -18.964 1.00 7.42 79 TYR A C 1
ATOM 595 O O . TYR A 1 79 ? 10.081 -29.904 -19.982 1.00 7.60 79 TYR A O 1
ATOM 604 N N . SER A 1 80 ? 9.929 -28.158 -18.548 1.00 7.13 80 SER A N 1
ATOM 605 C CA . SER A 1 80 ? 11.087 -27.424 -19.060 1.00 6.96 80 SER A CA 1
ATOM 606 C C . SER A 1 80 ? 11.848 -26.845 -17.871 1.00 6.85 80 SER A C 1
ATOM 607 O O . SER A 1 80 ? 11.265 -26.580 -16.814 1.00 6.77 80 SER A O 1
ATOM 610 N N . TYR A 1 81 ? 13.158 -26.671 -18.044 1.00 6.67 81 TYR A N 1
ATOM 611 C CA . TYR A 1 81 ? 14.008 -26.182 -16.983 1.00 6.76 81 TYR A CA 1
ATOM 612 C C . TYR A 1 81 ? 14.863 -25.052 -17.507 1.00 6.87 81 TYR A C 1
ATOM 613 O O . TYR A 1 81 ? 15.397 -25.124 -18.616 1.00 6.87 81 TYR A O 1
ATOM 622 N N . TRP A 1 82 ? 14.969 -24.000 -16.703 1.00 7.01 82 TRP A N 1
ATOM 623 C CA . TRP A 1 82 ? 15.610 -22.759 -17.132 1.00 7.34 82 TRP A CA 1
ATOM 624 C C . TRP A 1 82 ? 16.546 -22.287 -16.059 1.00 7.30 82 TRP A C 1
ATOM 625 O O . TRP A 1 82 ? 16.234 -22.416 -14.867 1.00 7.01 82 TRP A O 1
ATOM 636 N N . LEU A 1 83 ? 17.702 -21.752 -16.463 1.00 7.49 83 LEU A N 1
ATOM 637 C CA . LEU A 1 83 ? 18.565 -21.067 -15.505 1.00 7.83 83 LEU A CA 1
ATOM 638 C C . LEU A 1 83 ? 17.777 -19.933 -14.865 1.00 8.11 83 LEU A C 1
ATOM 639 O O . LEU A 1 83 ? 16.924 -19.306 -15.520 1.00 7.89 83 LEU A O 1
ATOM 644 N N . SER A 1 84 ? 18.049 -19.684 -13.588 1.00 8.58 84 SER A N 1
ATOM 645 C CA . SER A 1 84 ? 17.221 -18.752 -12.826 1.00 9.38 84 SER A CA 1
ATOM 646 C C . SER A 1 84 ? 18.004 -17.556 -12.302 1.00 9.66 84 SER A C 1
ATOM 647 O O . SER A 1 84 ? 19.232 -17.494 -12.436 1.00 9.58 84 SER A O 1
ATOM 650 N N . THR A 1 85 ? 17.265 -16.612 -11.724 1.00 10.02 85 THR A N 1
ATOM 651 C CA . THR A 1 85 ? 17.787 -15.329 -11.273 1.00 10.60 85 THR A CA 1
ATOM 652 C C . THR A 1 85 ? 17.943 -15.386 -9.746 1.00 11.44 85 THR A C 1
ATOM 653 O O . THR A 1 85 ? 17.605 -16.405 -9.142 1.00 11.47 85 THR A O 1
ATOM 657 N N . PRO A 1 86 ? 18.431 -14.293 -9.111 1.00 12.23 86 PRO A N 1
ATOM 658 C CA . PRO A 1 86 ? 18.464 -14.292 -7.640 1.00 13.13 86 PRO A CA 1
ATOM 659 C C . PRO A 1 86 ? 17.094 -14.129 -6.954 1.00 13.79 86 PRO A C 1
ATOM 660 O O . PRO A 1 86 ? 17.034 -14.121 -5.724 1.00 13.82 86 PRO A O 1
ATOM 664 N N . GLU A 1 87 ? 16.007 -14.031 -7.725 1.00 14.77 87 GLU A N 1
ATOM 665 C CA . GLU A 1 87 ? 14.654 -13.846 -7.153 1.00 15.59 87 GLU A CA 1
ATOM 666 C C . GLU A 1 87 ? 14.319 -14.952 -6.141 1.00 16.32 87 GLU A C 1
ATOM 667 O O . GLU A 1 87 ? 14.406 -16.135 -6.469 1.00 15.77 87 GLU A O 1
ATOM 673 N N . PRO A 1 88 ? 13.959 -14.570 -4.896 1.00 17.14 88 PRO A N 1
ATOM 674 C CA . PRO A 1 88 ? 13.649 -15.618 -3.907 1.00 17.80 88 PRO A CA 1
ATOM 675 C C . PRO A 1 88 ? 12.295 -16.288 -4.163 1.00 17.30 88 PRO A C 1
ATOM 676 O O . PRO A 1 88 ? 11.429 -15.691 -4.814 1.00 16.68 88 PRO A O 1
ATOM 680 N N . MET A 1 89 ? 12.131 -17.519 -3.672 1.00 17.89 89 MET A N 1
ATOM 681 C CA . MET A 1 89 ? 10.809 -18.162 -3.620 1.00 18.32 89 MET A CA 1
ATOM 682 C C . MET A 1 89 ? 9.880 -17.284 -2.793 1.00 18.96 89 MET A C 1
ATOM 683 O O . MET A 1 89 ? 10.330 -16.695 -1.801 1.00 18.94 89 MET A O 1
ATOM 688 N N . PRO A 1 90 ? 8.594 -17.176 -3.188 1.00 19.43 90 PRO A N 1
ATOM 689 C CA . PRO A 1 90 ? 7.644 -16.534 -2.281 1.00 19.95 90 PRO A CA 1
ATOM 690 C C . PRO A 1 90 ? 7.617 -17.271 -0.940 1.00 20.18 90 PRO A C 1
ATOM 691 O O . PRO A 1 90 ? 7.985 -18.456 -0.876 1.00 19.58 90 PRO A O 1
ATOM 695 N N . MET A 1 91 ? 7.204 -16.564 0.113 1.00 20.46 91 MET A N 1
ATOM 696 C CA . MET A 1 91 ? 7.117 -17.127 1.462 1.00 20.99 91 MET A CA 1
ATOM 697 C C . MET A 1 91 ? 6.237 -18.375 1.547 1.00 19.46 91 MET A C 1
ATOM 698 O O . MET A 1 91 ? 6.553 -19.306 2.290 1.00 19.43 91 MET A O 1
ATOM 703 N N . SER A 1 92 ? 5.156 -18.383 0.769 1.00 18.12 92 SER A N 1
ATOM 704 C CA . SER A 1 92 ? 4.210 -19.491 0.723 1.00 17.37 92 SER A CA 1
ATOM 705 C C . SER A 1 92 ? 4.819 -20.734 0.080 1.00 16.36 92 SER A C 1
ATOM 706 O O . SER A 1 92 ? 4.319 -21.844 0.286 1.00 15.87 92 SER A O 1
ATOM 709 N N . MET A 1 93 ? 5.873 -20.528 -0.717 1.00 15.35 93 MET A N 1
ATOM 710 C CA . MET A 1 93 ? 6.532 -21.596 -1.494 1.00 14.94 93 MET A CA 1
ATOM 711 C C . MET A 1 93 ? 5.602 -22.284 -2.518 1.00 14.46 93 MET A C 1
ATOM 712 O O . MET A 1 93 ? 5.889 -23.392 -2.992 1.00 13.75 93 MET A O 1
ATOM 717 N N . GLN A 1 94 ? 4.511 -21.604 -2.874 1.00 14.33 94 GLN A N 1
ATOM 718 C CA . GLN A 1 94 ? 3.584 -22.074 -3.911 1.00 14.97 94 GLN A CA 1
ATOM 719 C C . GLN A 1 94 ? 4.195 -21.878 -5.303 1.00 13.94 94 GLN A C 1
ATOM 720 O O . GLN A 1 94 ? 4.951 -20.926 -5.516 1.00 13.74 94 GLN A O 1
ATOM 726 N N . PRO A 1 95 ? 3.863 -22.775 -6.261 1.00 13.64 95 PRO A N 1
ATOM 727 C CA . PRO A 1 95 ? 4.352 -22.587 -7.635 1.00 13.02 95 PRO A CA 1
ATOM 728 C C . PRO A 1 95 ? 3.926 -21.236 -8.243 1.00 13.19 95 PRO A C 1
ATOM 729 O O . PRO A 1 95 ? 2.845 -20.727 -7.945 1.00 13.12 95 PRO A O 1
ATOM 733 N N . LEU A 1 96 ? 4.793 -20.666 -9.070 1.00 13.20 96 LEU A N 1
ATOM 734 C CA . LEU A 1 96 ? 4.519 -19.410 -9.757 1.00 14.08 96 LEU A CA 1
ATOM 735 C C . LEU A 1 96 ? 3.739 -19.673 -11.038 1.00 14.30 96 LEU A C 1
ATOM 736 O O . LEU A 1 96 ? 3.968 -20.684 -11.716 1.00 13.67 96 LEU A O 1
ATOM 741 N N . LYS A 1 97 ? 2.813 -18.770 -11.350 1.00 14.91 97 LYS A N 1
ATOM 742 C CA . LYS A 1 97 ? 2.010 -18.847 -12.578 1.00 15.69 97 LYS A CA 1
ATOM 743 C C . LYS A 1 97 ? 2.051 -17.501 -13.303 1.00 14.92 97 LYS A C 1
ATOM 744 O O . LYS A 1 97 ? 2.211 -16.448 -12.678 1.00 14.97 97 LYS A O 1
ATOM 750 N N . GLY A 1 98 ? 1.894 -17.540 -14.6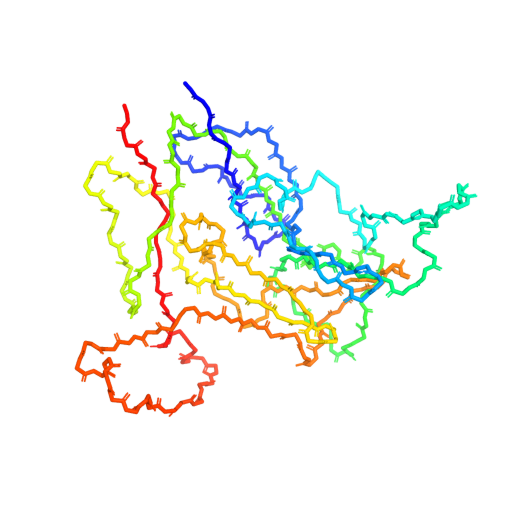21 1.00 14.94 98 GLY A N 1
ATOM 751 C CA . GLY A 1 98 ? 1.686 -16.321 -15.407 1.00 14.64 98 GLY A CA 1
ATOM 752 C C . GLY A 1 98 ? 2.837 -15.341 -15.308 1.00 15.23 98 GLY A C 1
ATOM 753 O O . GLY A 1 98 ? 4.016 -15.744 -15.265 1.00 14.50 98 GLY A O 1
ATOM 754 N N . GLN A 1 99 ? 2.490 -14.056 -15.214 1.00 15.09 99 GLN A N 1
ATOM 755 C CA . GLN A 1 99 ? 3.483 -12.976 -15.189 1.00 15.81 99 GLN A CA 1
ATOM 756 C C . GLN A 1 99 ? 4.474 -13.053 -14.026 1.00 15.18 99 GLN A C 1
ATOM 757 O O . GLN A 1 99 ? 5.608 -12.601 -14.151 1.00 14.51 99 GLN A O 1
ATOM 763 N N . SER A 1 100 ? 4.061 -13.668 -12.919 1.00 14.70 100 SER A N 1
ATOM 764 C CA . SER A 1 100 ? 4.938 -13.804 -11.764 1.00 14.76 100 SER A CA 1
ATOM 765 C C . SER A 1 100 ? 6.144 -14.747 -12.003 1.00 13.68 100 SER A C 1
ATOM 766 O O . SER A 1 100 ? 7.075 -14.777 -11.210 1.00 13.60 100 SER A O 1
ATOM 769 N N . ILE A 1 101 ? 6.128 -15.480 -13.118 1.00 12.48 101 ILE A N 1
ATOM 770 C CA . ILE A 1 101 ? 7.267 -16.312 -13.534 1.00 11.85 101 ILE A CA 1
ATOM 771 C C . ILE A 1 101 ? 8.441 -15.473 -14.051 1.00 11.91 101 ILE A C 1
ATOM 772 O O . ILE A 1 101 ? 9.598 -15.823 -13.812 1.00 11.63 101 ILE A O 1
ATOM 777 N N . GLN A 1 102 ? 8.137 -14.361 -14.743 1.00 11.76 102 GLN A N 1
ATOM 778 C CA A GLN A 1 102 ? 9.164 -13.586 -15.452 0.50 11.90 102 GLN A CA 1
ATOM 779 C CA B GLN A 1 102 ? 9.157 -13.574 -15.451 0.50 11.90 102 GLN A CA 1
ATOM 780 C C . GLN A 1 102 ? 10.386 -13.206 -14.589 1.00 11.58 102 GLN A C 1
ATOM 781 O O . GLN A 1 102 ? 11.517 -13.382 -15.038 1.00 11.15 102 GLN A O 1
ATOM 792 N N . PRO A 1 103 ? 10.166 -12.692 -13.345 1.00 11.38 103 PRO A N 1
ATOM 793 C CA . PRO A 1 103 ? 11.355 -12.297 -12.562 1.00 11.17 103 PRO A CA 1
ATOM 794 C C . PRO A 1 103 ? 12.342 -13.438 -12.250 1.00 10.94 103 PRO A C 1
ATOM 795 O O . PRO A 1 103 ? 13.466 -13.157 -11.816 1.00 10.93 103 PRO A O 1
ATOM 799 N N . PHE A 1 104 ? 11.924 -14.689 -12.492 1.00 10.71 104 PHE A N 1
ATOM 800 C CA . PHE A 1 104 ? 12.714 -15.875 -12.132 1.00 10.65 104 PHE A CA 1
ATOM 801 C C . PHE A 1 104 ? 13.615 -16.389 -13.244 1.00 10.35 104 PHE A C 1
ATOM 802 O O . PHE A 1 104 ? 14.493 -17.206 -12.989 1.00 10.42 104 PHE A O 1
ATOM 810 N N . ILE A 1 105 ? 13.403 -15.920 -14.473 1.00 9.99 105 ILE A N 1
ATOM 811 C CA . ILE A 1 105 ? 14.038 -16.566 -15.641 1.00 9.56 105 ILE A CA 1
ATOM 812 C C . ILE A 1 105 ? 15.269 -15.796 -16.099 1.00 9.72 105 ILE A C 1
ATOM 813 O O . ILE A 1 105 ? 15.183 -14.601 -16.399 1.00 9.43 105 ILE A O 1
ATOM 818 N N . SER A 1 106 ? 16.404 -16.503 -16.163 1.00 9.74 106 SER A N 1
ATOM 819 C CA . SER A 1 106 ? 17.667 -15.940 -16.654 1.00 10.02 106 SER A CA 1
ATOM 820 C C . SER A 1 106 ? 17.605 -15.607 -18.137 1.00 10.40 106 SER A C 1
ATOM 821 O O . SER A 1 106 ? 16.929 -16.295 -18.921 1.00 10.53 106 SER A O 1
ATOM 824 N N . ARG A 1 107 ? 18.329 -14.552 -18.509 1.00 11.06 107 ARG A N 1
ATOM 825 C CA . ARG A 1 107 ? 18.457 -14.138 -19.889 1.00 11.83 107 ARG A CA 1
ATOM 826 C C . ARG A 1 107 ? 19.821 -14.532 -20.446 1.00 11.77 107 ARG A C 1
ATOM 827 O O . ARG A 1 107 ? 20.763 -14.820 -19.690 1.00 11.70 107 ARG A O 1
ATOM 835 N N . CYS A 1 108 ? 19.928 -14.527 -21.771 1.00 11.52 108 CYS A N 1
ATOM 836 C CA . CYS A 1 108 ? 21.155 -14.910 -22.441 1.00 11.69 108 CYS A CA 1
ATOM 837 C C . CYS A 1 108 ? 21.366 -14.106 -23.702 1.00 11.70 108 CYS A C 1
ATOM 838 O O . CYS A 1 108 ? 20.443 -13.456 -24.215 1.00 11.36 108 CYS A O 1
ATOM 841 N N . ALA A 1 109 ? 22.594 -14.145 -24.197 1.00 11.71 109 ALA A N 1
ATOM 842 C CA . ALA A 1 109 ? 22.917 -13.579 -25.494 1.00 11.85 109 ALA A CA 1
ATOM 843 C C . ALA A 1 109 ? 23.782 -14.577 -26.249 1.00 12.19 109 ALA A C 1
ATOM 844 O O . ALA A 1 109 ? 24.676 -15.214 -25.663 1.00 12.09 109 ALA A O 1
ATOM 846 N N . VAL A 1 110 ? 23.507 -14.715 -27.542 1.00 12.46 110 VAL A N 1
ATOM 847 C CA . VAL A 1 110 ? 24.355 -15.497 -28.438 1.00 12.90 110 VAL A CA 1
ATOM 848 C C . VAL A 1 110 ? 25.299 -14.540 -29.164 1.00 14.03 110 VAL A C 1
ATOM 849 O O . VAL A 1 110 ? 24.858 -13.526 -29.732 1.00 13.75 110 VAL A O 1
ATOM 853 N N . CYS A 1 111 ? 26.589 -14.864 -29.107 1.00 14.59 111 CYS A N 1
ATOM 854 C CA . CYS A 1 111 ? 27.638 -13.996 -29.609 1.00 16.59 111 CYS A CA 1
ATOM 855 C C . CYS A 1 111 ? 28.484 -14.750 -30.628 1.00 16.54 111 CYS A C 1
ATOM 856 O O . CYS A 1 111 ? 28.764 -15.948 -30.444 1.00 16.33 111 CYS A O 1
ATOM 859 N N . GLU A 1 112 ? 28.890 -14.053 -31.690 1.00 16.27 112 GLU A N 1
ATOM 860 C CA . GLU A 1 112 ? 29.792 -14.623 -32.682 1.00 16.08 112 GLU A CA 1
ATOM 861 C C . GLU A 1 112 ? 31.233 -14.268 -32.353 1.00 16.02 112 GLU A C 1
ATOM 862 O O . GLU A 1 112 ? 31.597 -13.092 -32.257 1.00 16.25 112 GLU A O 1
ATOM 868 N N . ALA A 1 113 ? 32.037 -15.303 -32.181 1.00 15.86 113 ALA A N 1
ATOM 869 C CA . ALA A 1 113 ? 33.450 -15.173 -31.871 1.00 15.52 113 ALA A CA 1
ATOM 870 C C . ALA A 1 113 ? 34.236 -15.400 -33.164 1.00 15.56 113 ALA A C 1
ATOM 871 O O . ALA A 1 113 ? 33.816 -16.214 -33.999 1.00 15.49 113 ALA A O 1
ATOM 873 N N . PRO A 1 114 ? 35.372 -14.693 -33.338 1.00 15.66 114 PRO A N 1
ATOM 874 C CA . PRO A 1 114 ? 36.221 -14.913 -34.517 1.00 15.61 114 PRO A CA 1
ATOM 875 C C . PRO A 1 114 ? 37.049 -16.207 -34.444 1.00 15.80 114 PRO A C 1
ATOM 876 O O . PRO A 1 114 ? 37.661 -16.612 -35.449 1.00 15.46 114 PRO A O 1
ATOM 880 N N . ALA A 1 115 ? 37.076 -16.839 -33.270 1.00 14.91 115 ALA A N 1
ATOM 881 C CA . ALA A 1 115 ? 37.836 -18.072 -33.066 1.00 14.55 115 ALA A CA 1
ATOM 882 C C . ALA A 1 115 ? 37.154 -18.975 -32.038 1.00 13.96 115 ALA A C 1
ATOM 883 O O . ALA A 1 115 ? 36.127 -18.599 -31.463 1.00 13.75 115 ALA A O 1
ATOM 885 N N . VAL A 1 116 ? 37.712 -20.172 -31.842 1.00 13.39 116 VAL A N 1
ATOM 886 C CA . VAL A 1 116 ? 37.149 -21.172 -30.939 1.00 12.71 116 VAL A CA 1
ATOM 887 C C . VAL A 1 116 ? 37.162 -20.664 -29.500 1.00 12.11 116 VAL A C 1
ATOM 888 O O . VAL A 1 116 ? 38.094 -19.967 -29.078 1.00 11.50 116 VAL A O 1
ATOM 892 N N . VAL A 1 117 ? 36.100 -21.002 -28.773 1.00 11.31 117 VAL A N 1
ATOM 893 C CA . VAL A 1 117 ? 35.946 -20.615 -27.376 1.00 11.12 117 VAL A CA 1
ATOM 894 C C . VAL A 1 117 ? 35.827 -21.863 -26.497 1.00 11.20 117 VAL A C 1
ATOM 895 O O . VAL A 1 117 ? 35.035 -22.772 -26.779 1.00 10.76 117 VAL A O 1
ATOM 899 N N . ILE A 1 118 ? 36.638 -21.905 -25.445 1.00 10.86 118 ILE A N 1
ATOM 900 C CA . ILE A 1 118 ? 36.714 -23.075 -24.565 1.00 10.83 118 ILE A CA 1
ATOM 901 C C . ILE A 1 118 ? 36.535 -22.650 -23.110 1.00 10.69 118 ILE A C 1
ATOM 902 O O . ILE A 1 118 ? 36.606 -21.457 -22.796 1.00 10.72 118 ILE A O 1
ATOM 907 N N . ALA A 1 119 ? 36.301 -23.635 -22.241 1.00 10.28 119 ALA A N 1
ATOM 908 C CA . ALA A 1 119 ? 36.457 -23.458 -20.811 1.00 10.10 119 ALA A CA 1
ATOM 909 C C . ALA A 1 119 ? 37.649 -24.282 -20.342 1.00 10.04 119 ALA A C 1
ATOM 910 O O . ALA A 1 119 ? 37.911 -25.374 -20.868 1.00 9.72 119 ALA A O 1
ATOM 912 N N . VAL A 1 120 ? 38.355 -23.748 -19.347 1.00 9.90 120 VAL A N 1
ATOM 913 C CA . VAL A 1 120 ? 39.357 -24.501 -18.591 1.00 9.98 120 VAL A CA 1
ATOM 914 C C . VAL A 1 120 ? 38.985 -24.495 -17.108 1.00 9.75 120 VAL A C 1
ATOM 915 O O . VAL A 1 120 ? 38.410 -23.522 -16.623 1.00 9.73 120 VAL A O 1
ATOM 919 N N . HIS A 1 121 ? 39.331 -25.573 -16.405 1.00 9.27 121 HIS A N 1
ATOM 920 C CA . HIS A 1 121 ? 38.930 -25.778 -15.008 1.00 9.25 121 HIS A CA 1
ATOM 921 C C . HIS A 1 121 ? 40.136 -26.112 -14.151 1.00 9.26 121 HIS A C 1
ATOM 922 O O . HIS A 1 121 ? 40.988 -26.913 -14.554 1.00 9.61 121 HIS A O 1
ATOM 929 N N . SER A 1 122 ? 40.190 -25.533 -12.955 1.00 9.20 122 SER A N 1
ATOM 930 C CA . SER A 1 122 ? 41.368 -25.668 -12.098 1.00 9.0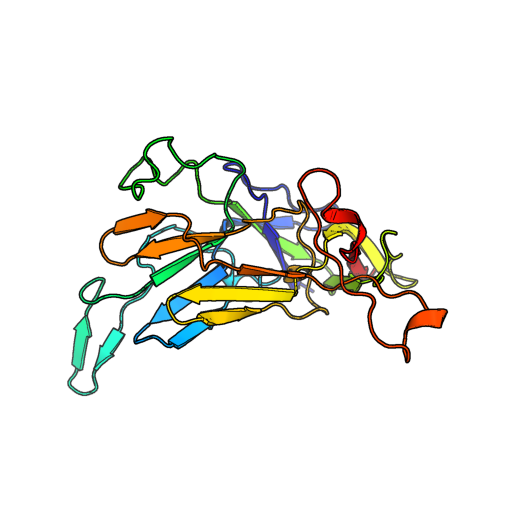4 122 SER A CA 1
ATOM 931 C C . SER A 1 122 ? 41.305 -26.858 -11.145 1.00 9.12 122 SER A C 1
ATOM 932 O O . SER A 1 122 ? 42.345 -27.384 -10.752 1.00 8.95 122 SER A O 1
ATOM 935 N N . GLN A 1 123 ? 40.089 -27.279 -10.786 1.00 8.85 123 GLN A N 1
ATOM 936 C CA . GLN A 1 123 ? 39.868 -28.220 -9.675 1.00 8.90 123 GLN A CA 1
ATOM 937 C C . GLN A 1 123 ? 40.446 -27.665 -8.358 1.00 9.00 123 GLN A C 1
ATOM 938 O O . GLN A 1 123 ? 40.830 -28.414 -7.460 1.00 8.70 123 GLN A O 1
ATOM 944 N N . THR A 1 124 ? 40.513 -26.339 -8.273 1.00 9.36 124 THR A N 1
ATOM 945 C CA . THR A 1 124 ? 40.915 -25.645 -7.042 1.00 9.89 124 THR A CA 1
ATOM 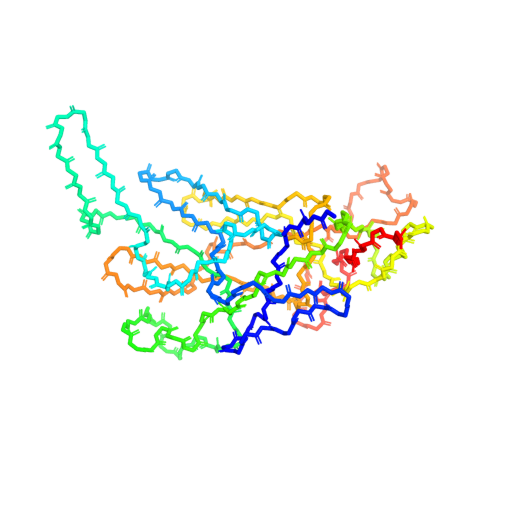946 C C . THR A 1 124 ? 40.056 -24.392 -6.881 1.00 10.30 124 THR A C 1
ATOM 947 O O . THR A 1 124 ? 39.298 -24.020 -7.788 1.00 10.14 124 THR A O 1
ATOM 951 N N . ILE A 1 125 ? 40.200 -23.731 -5.735 1.00 10.75 125 ILE A N 1
ATOM 952 C CA . ILE A 1 125 ? 39.542 -22.444 -5.496 1.00 11.52 125 ILE A CA 1
ATOM 953 C C . ILE A 1 125 ? 40.174 -21.267 -6.257 1.00 12.09 125 ILE A C 1
ATOM 954 O O . ILE A 1 125 ? 39.656 -20.158 -6.203 1.00 11.82 125 ILE A O 1
ATOM 959 N N . GLN A 1 126 ? 41.289 -21.509 -6.953 1.00 13.17 126 GLN A N 1
ATOM 960 C CA . GLN A 1 126 ? 41.910 -20.489 -7.802 1.00 14.29 126 GLN A CA 1
ATOM 961 C C . GLN A 1 126 ? 41.429 -20.583 -9.235 1.00 14.65 126 GLN A C 1
ATOM 962 O O . GLN A 1 126 ? 41.292 -21.684 -9.769 1.00 14.56 126 GLN A O 1
ATOM 968 N N . ILE A 1 127 ? 41.193 -19.426 -9.852 1.00 14.50 127 ILE A N 1
ATOM 969 C CA . ILE A 1 127 ? 40.820 -19.339 -11.262 1.00 14.78 127 ILE A CA 1
ATOM 970 C C . ILE A 1 127 ? 41.993 -19.839 -12.097 1.00 14.67 127 ILE A C 1
ATOM 971 O O . ILE A 1 127 ? 43.120 -19.356 -11.920 1.00 14.01 127 ILE A O 1
ATOM 976 N N . PRO A 1 128 ? 41.740 -20.796 -13.015 1.00 14.46 128 PRO A N 1
ATOM 977 C CA . PRO A 1 128 ? 42.813 -21.251 -13.901 1.00 14.83 128 PRO A CA 1
ATOM 978 C C . PRO A 1 128 ? 43.164 -20.179 -14.931 1.00 15.94 128 PRO A C 1
ATOM 979 O O . PRO A 1 128 ? 42.341 -19.296 -15.211 1.00 15.99 128 PRO A O 1
ATOM 983 N N . HIS A 1 129 ? 44.376 -20.250 -15.473 1.00 16.84 129 HIS A N 1
ATOM 984 C CA . HIS A 1 129 ? 44.787 -19.367 -16.562 1.00 17.42 129 HIS A CA 1
ATOM 985 C C . HIS A 1 129 ? 44.423 -19.957 -17.907 1.00 17.78 129 HIS A C 1
ATOM 986 O O . HIS A 1 129 ? 44.425 -21.182 -18.069 1.00 17.38 129 HIS A O 1
ATOM 993 N N . CYS A 1 130 ? 44.118 -19.087 -18.874 1.00 17.48 130 CYS A N 1
ATOM 994 C CA . CYS A 1 130 ? 43.916 -19.514 -20.253 1.00 18.58 130 CYS A CA 1
ATOM 995 C C . CYS A 1 130 ? 45.197 -20.144 -20.810 1.00 18.88 130 CYS A C 1
ATOM 996 O O . CYS A 1 130 ? 46.296 -19.745 -20.408 1.00 19.22 130 CYS A O 1
ATOM 999 N N . PRO A 1 131 ? 45.067 -21.157 -21.693 1.00 18.91 131 PRO A N 1
ATOM 1000 C CA . PRO A 1 131 ? 46.255 -21.676 -22.379 1.00 19.77 131 PRO A CA 1
ATOM 1001 C C . PRO A 1 131 ? 46.991 -20.568 -23.134 1.00 20.24 131 PRO A C 1
ATOM 1002 O O . PRO A 1 131 ? 46.371 -19.581 -23.539 1.00 19.94 131 PRO A O 1
ATOM 1006 N N . GLN A 1 132 ? 48.305 -20.723 -23.300 1.00 21.80 132 GLN A N 1
ATOM 1007 C CA . GLN A 1 132 ? 49.101 -19.744 -24.049 1.00 22.71 132 GLN A CA 1
ATOM 1008 C C . GLN A 1 132 ? 48.523 -19.570 -25.440 1.00 21.09 132 GLN A C 1
ATOM 1009 O O . GLN A 1 132 ? 48.235 -20.556 -26.116 1.00 21.31 132 GLN A O 1
ATOM 1015 N N . GLY A 1 133 ? 48.309 -18.324 -25.839 1.00 19.57 133 GLY A N 1
ATOM 1016 C CA . GLY A 1 133 ? 47.693 -18.029 -27.127 1.00 19.28 133 GLY A CA 1
ATOM 1017 C C . GLY A 1 133 ? 46.185 -17.841 -27.084 1.00 19.14 133 GLY A C 1
ATOM 1018 O O . GLY A 1 133 ? 45.564 -17.577 -28.113 1.00 19.10 133 GLY A O 1
ATOM 1019 N N . TRP A 1 134 ? 45.598 -17.985 -25.894 1.00 18.80 134 TRP A N 1
ATOM 1020 C CA . TRP A 1 134 ? 44.157 -17.787 -25.685 1.00 18.43 134 TRP A CA 1
ATOM 1021 C C . TRP A 1 134 ? 43.926 -16.607 -24.746 1.00 18.48 134 TRP A C 1
ATOM 1022 O O . TRP A 1 134 ? 44.718 -16.375 -23.827 1.00 18.62 134 TRP A O 1
ATOM 1033 N N . ASP A 1 135 ? 42.851 -15.859 -24.989 1.00 18.08 135 ASP A N 1
ATOM 1034 C CA . ASP A 1 135 ? 42.494 -14.696 -24.164 1.00 18.26 135 ASP A CA 1
ATOM 1035 C C . ASP A 1 135 ? 41.208 -14.927 -23.382 1.00 17.45 135 ASP A C 1
ATOM 1036 O O . ASP A 1 135 ? 40.288 -15.577 -23.867 1.00 16.79 135 ASP A O 1
ATOM 1041 N N . SER A 1 136 ? 41.158 -14.370 -22.180 1.00 16.86 136 SER A N 1
ATOM 1042 C CA . SER A 1 136 ? 40.005 -14.498 -21.303 1.00 16.52 136 SER A CA 1
ATOM 1043 C C . SER A 1 136 ? 38.762 -13.779 -21.824 1.00 15.81 136 SER A C 1
ATOM 1044 O O . SER A 1 136 ? 38.850 -12.643 -22.296 1.00 15.71 136 SER A O 1
ATOM 1047 N N . LEU A 1 137 ? 37.611 -14.449 -21.730 1.00 14.40 137 LEU A N 1
ATOM 1048 C CA . LEU A 1 137 ? 36.298 -13.821 -21.960 1.00 13.49 137 LEU A CA 1
ATOM 1049 C C . LEU A 1 137 ? 35.529 -13.591 -20.654 1.00 13.17 137 LEU A C 1
ATOM 1050 O O . LEU A 1 137 ? 34.934 -12.523 -20.446 1.00 12.57 137 LEU A O 1
ATOM 1055 N N . TRP A 1 138 ? 35.515 -14.606 -19.784 1.00 12.34 138 TRP A N 1
ATOM 1056 C CA . TRP A 1 138 ? 34.930 -14.466 -18.435 1.00 12.16 138 TRP A CA 1
ATOM 1057 C C . TRP A 1 138 ? 35.432 -15.528 -17.473 1.00 12.01 138 TRP A C 1
ATOM 1058 O O . TRP A 1 138 ? 36.068 -16.494 -17.896 1.00 11.86 138 TRP A O 1
ATOM 1069 N N . ILE A 1 139 ? 35.147 -15.328 -16.187 1.00 11.80 139 ILE A N 1
ATOM 1070 C CA . ILE A 1 139 ? 35.534 -16.276 -15.137 1.00 12.06 139 ILE A CA 1
ATOM 1071 C C . ILE A 1 139 ? 34.281 -16.853 -14.496 1.00 11.39 139 ILE A C 1
ATOM 1072 O O . ILE A 1 139 ? 33.200 -16.280 -14.619 1.00 11.51 139 ILE A O 1
ATOM 1077 N N . GLY A 1 140 ? 34.411 -17.987 -13.817 1.00 11.02 140 GLY A N 1
ATOM 1078 C CA . GLY A 1 140 ? 33.245 -18.578 -13.181 1.00 10.26 140 GLY A CA 1
ATOM 1079 C C . GLY A 1 140 ? 33.510 -19.779 -12.311 1.00 9.89 140 GLY A C 1
ATOM 1080 O O . GLY A 1 140 ? 34.608 -19.945 -11.763 1.00 9.91 140 GLY A O 1
ATOM 1081 N N . TYR A 1 141 ? 32.482 -20.616 -12.201 1.00 9.36 141 TYR A N 1
ATOM 1082 C CA . TYR A 1 141 ? 32.485 -21.787 -11.338 1.00 9.18 141 TYR A CA 1
ATOM 1083 C C . TYR A 1 141 ? 32.118 -22.992 -12.186 1.00 8.76 141 TYR A C 1
ATOM 1084 O O . TYR A 1 141 ? 31.277 -22.892 -13.090 1.00 8.54 141 TYR A O 1
ATOM 1093 N N . SER A 1 142 ? 32.769 -24.115 -11.908 1.00 8.58 142 SER A N 1
ATOM 1094 C CA . SER A 1 142 ? 32.678 -25.301 -12.758 1.00 8.52 142 SER A CA 1
ATOM 1095 C C . SER A 1 142 ? 31.354 -26.065 -12.543 1.00 8.73 142 SER A C 1
ATOM 1096 O O . SER A 1 142 ? 31.198 -26.815 -11.577 1.00 8.65 142 SER A O 1
ATOM 1099 N N . PHE A 1 143 ? 30.424 -25.880 -13.476 1.00 8.87 143 PHE A N 1
ATOM 1100 C CA . PHE A 1 143 ? 29.068 -26.409 -13.378 1.00 9.07 143 PHE A CA 1
ATOM 1101 C C . PHE A 1 143 ? 29.002 -27.653 -14.256 1.00 9.28 143 PHE A C 1
ATOM 1102 O O . PHE A 1 143 ? 29.184 -27.544 -15.469 1.00 9.16 143 PHE A O 1
ATOM 1110 N N . MET A 1 144 ? 28.783 -28.826 -13.651 1.00 9.69 144 MET A N 1
ATOM 1111 C CA . MET A 1 144 ? 28.892 -30.081 -14.399 1.00 10.69 144 MET A CA 1
ATOM 1112 C C . MET A 1 144 ? 27.577 -30.749 -14.814 1.00 10.31 144 MET A C 1
ATOM 1113 O O . MET A 1 144 ? 27.432 -31.148 -15.975 1.00 9.92 144 MET A O 1
ATOM 1118 N N . MET A 1 145 ? 26.657 -30.922 -13.868 1.00 10.00 145 MET A N 1
ATOM 1119 C CA . MET A 1 145 ? 25.350 -31.528 -14.177 1.00 10.37 145 MET A CA 1
ATOM 1120 C C . MET A 1 145 ? 24.280 -31.138 -13.158 1.00 9.54 145 MET A C 1
ATOM 1121 O O . MET A 1 145 ? 24.536 -30.405 -12.209 1.00 9.11 145 MET A O 1
ATOM 1126 N N . HIS A 1 146 ? 23.072 -31.628 -13.381 1.00 9.11 146 HIS A N 1
ATOM 1127 C CA . HIS A 1 146 ? 21.934 -31.275 -12.552 1.00 8.76 146 HIS A CA 1
ATOM 1128 C C . HIS A 1 146 ? 20.905 -32.390 -12.691 1.00 8.45 146 HIS A C 1
ATOM 1129 O O . HIS A 1 146 ? 20.844 -33.064 -13.736 1.00 8.41 146 HIS A O 1
ATOM 1136 N N . THR A 1 147 ? 20.097 -32.576 -11.656 1.00 8.05 147 THR A N 1
ATOM 1137 C CA . THR A 1 147 ? 18.936 -33.471 -11.737 1.00 7.90 147 THR A CA 1
ATOM 1138 C C . THR A 1 147 ? 17.750 -32.792 -11.063 1.00 7.89 147 THR A C 1
ATOM 1139 O O . THR A 1 147 ? 17.928 -31.918 -10.195 1.00 7.74 147 THR A O 1
ATOM 1143 N N . SER A 1 148 ? 16.542 -33.212 -11.443 1.00 7.73 148 SER A N 1
ATOM 1144 C CA . SER A 1 148 ? 15.346 -32.745 -10.771 1.00 7.70 148 SER A CA 1
ATOM 1145 C C . SER A 1 148 ? 14.293 -33.851 -10.779 1.00 7.43 148 SER A C 1
ATOM 1146 O O . SER A 1 148 ? 14.546 -34.926 -10.255 1.00 7.44 148 SER A O 1
ATOM 1149 N N . ALA A 1 149 ? 13.122 -33.601 -11.363 1.00 7.42 149 ALA A N 1
ATOM 1150 C CA . ALA A 1 149 ? 12.031 -34.583 -11.370 1.00 7.23 149 ALA A CA 1
ATOM 1151 C C . ALA A 1 149 ? 12.480 -35.946 -11.881 1.00 7.13 149 ALA A C 1
ATOM 1152 O O . ALA A 1 149 ? 13.145 -36.049 -12.926 1.00 6.90 149 ALA A O 1
ATOM 1154 N N . GLY A 1 150 ? 12.138 -36.987 -11.115 1.00 7.14 150 GLY A N 1
ATOM 1155 C CA . GLY A 1 150 ? 12.516 -38.367 -11.448 1.00 7.26 150 GLY A CA 1
ATOM 1156 C C . GLY A 1 150 ? 14.008 -38.653 -11.433 1.00 7.50 150 GLY A C 1
ATOM 1157 O O . GLY A 1 150 ? 14.436 -39.669 -11.970 1.00 7.42 150 GLY A O 1
ATOM 1158 N N . ALA A 1 151 ? 14.788 -37.758 -10.818 1.00 7.79 151 ALA A N 1
ATOM 1159 C CA . ALA A 1 151 ? 16.274 -37.772 -10.862 1.00 8.32 151 ALA A CA 1
ATOM 1160 C C . ALA A 1 151 ? 16.837 -37.768 -12.296 1.00 8.90 151 ALA A C 1
ATOM 1161 O O . ALA A 1 151 ? 17.978 -38.172 -12.541 1.00 8.77 151 ALA A O 1
ATOM 1163 N N . GLU A 1 152 ? 16.014 -37.292 -13.229 1.00 9.50 152 GLU A N 1
ATOM 1164 C CA . GLU A 1 152 ? 16.427 -37.116 -14.601 1.00 10.21 152 GLU A CA 1
ATOM 1165 C C . GLU A 1 152 ? 17.135 -35.780 -14.667 1.00 9.62 152 GLU A C 1
ATOM 1166 O O . GLU A 1 152 ? 16.929 -34.922 -13.812 1.00 9.32 152 GLU A O 1
ATOM 1172 N N . GLY A 1 153 ? 17.980 -35.613 -15.675 1.00 9.18 153 GLY A N 1
ATOM 1173 C CA . GLY A 1 153 ? 18.702 -34.375 -15.839 1.00 8.66 153 GLY A CA 1
ATOM 1174 C C . GLY A 1 153 ? 19.634 -34.454 -17.012 1.00 8.67 153 GLY A C 1
ATOM 1175 O O . GLY A 1 153 ? 19.505 -35.318 -17.871 1.00 8.67 153 GLY A O 1
ATOM 1176 N N . SER A 1 154 ? 20.569 -33.519 -17.053 1.00 8.35 154 SER A N 1
ATOM 1177 C CA . SER A 1 154 ? 21.558 -33.468 -18.118 1.00 8.14 154 SER A CA 1
ATOM 1178 C C . SER A 1 154 ? 22.759 -32.718 -17.558 1.00 7.90 154 SER A C 1
ATOM 1179 O O . SER A 1 154 ? 22.789 -32.378 -16.366 1.00 7.99 154 SER A O 1
ATOM 1182 N N . GLY A 1 155 ? 23.754 -32.469 -18.398 1.00 7.73 155 GLY A N 1
ATOM 1183 C CA . GLY A 1 155 ? 24.937 -31.797 -17.921 1.00 7.59 155 GLY A CA 1
ATOM 1184 C C . GLY A 1 155 ? 25.652 -30.985 -18.968 1.00 7.61 155 GLY A C 1
ATOM 1185 O O . GLY A 1 155 ? 25.160 -30.801 -20.093 1.00 7.60 155 GLY A O 1
ATOM 1186 N N . GLN A 1 156 ? 26.821 -30.500 -18.582 1.00 7.48 156 GLN A N 1
ATOM 1187 C CA . GLN A 1 156 ? 27.632 -29.651 -19.446 1.00 7.63 156 GLN A CA 1
ATOM 1188 C C . GLN A 1 156 ? 28.912 -30.367 -19.859 1.00 7.80 156 GLN A C 1
ATOM 1189 O O . GLN A 1 156 ? 29.417 -31.247 -19.134 1.00 7.64 156 GLN A O 1
ATOM 1195 N N . ALA A 1 157 ? 29.415 -30.000 -21.032 1.00 7.85 157 ALA A N 1
ATOM 1196 C CA . ALA A 1 157 ? 30.737 -30.416 -21.466 1.00 8.03 157 ALA A CA 1
ATOM 1197 C C . ALA A 1 157 ? 31.755 -29.494 -20.806 1.00 8.00 157 ALA A C 1
ATOM 1198 O O . ALA A 1 157 ? 31.660 -28.275 -20.931 1.00 7.80 157 ALA A O 1
ATOM 1200 N N . LEU A 1 158 ? 32.726 -30.071 -20.102 1.00 8.29 158 LEU A N 1
ATOM 1201 C CA . LEU A 1 158 ? 33.738 -29.269 -19.423 1.00 8.66 158 LEU A CA 1
ATOM 1202 C C . LEU A 1 158 ? 34.616 -28.456 -20.375 1.00 8.83 158 LEU A C 1
ATOM 1203 O O . LEU A 1 158 ? 35.175 -27.445 -19.972 1.00 8.93 158 LEU A O 1
ATOM 1208 N N . ALA A 1 159 ? 34.719 -28.894 -21.631 1.00 8.99 159 ALA A N 1
ATOM 1209 C CA . ALA A 1 159 ? 35.419 -28.141 -22.664 1.00 9.32 159 ALA A CA 1
ATOM 1210 C C . ALA A 1 159 ? 34.619 -26.912 -23.129 1.00 9.54 159 ALA A C 1
ATOM 1211 O O . ALA A 1 159 ? 35.173 -26.007 -23.773 1.00 9.68 159 ALA A O 1
ATOM 1213 N N . SER A 1 160 ? 33.327 -26.888 -22.803 1.00 9.63 160 SER A N 1
ATOM 1214 C CA . SER A 1 160 ? 32.408 -25.843 -23.261 1.00 9.63 160 SER A CA 1
ATOM 1215 C C . SER A 1 160 ? 32.292 -24.687 -22.259 1.00 9.45 160 SER A C 1
ATOM 1216 O O . SER A 1 160 ? 32.335 -24.921 -21.059 1.00 9.13 160 SER A O 1
ATOM 1219 N N . PRO A 1 161 ? 32.092 -23.441 -22.761 1.00 9.46 161 PRO A N 1
ATOM 1220 C CA . PRO A 1 161 ? 31.781 -22.290 -21.898 1.00 9.49 161 PRO A CA 1
ATOM 1221 C C . PRO A 1 161 ? 30.565 -22.523 -21.005 1.00 9.10 161 PRO A C 1
ATOM 1222 O O . PRO A 1 161 ? 30.442 -21.889 -19.959 1.00 9.15 161 PRO A O 1
ATOM 1226 N N . GLY A 1 162 ? 29.687 -23.441 -21.410 1.00 8.97 162 GLY A N 1
ATOM 1227 C CA . GLY A 1 162 ? 28.505 -23.785 -20.624 1.00 8.64 162 GLY A CA 1
ATOM 1228 C C . GLY A 1 162 ? 28.783 -24.396 -19.261 1.00 8.53 162 GLY A C 1
ATOM 1229 O O . GLY A 1 162 ? 27.923 -24.352 -18.373 1.00 8.35 162 GLY A O 1
ATOM 1230 N N . SER A 1 163 ? 29.973 -24.981 -19.105 1.00 8.45 163 SER A N 1
ATOM 1231 C CA . SER A 1 163 ? 30.416 -25.542 -17.827 1.00 8.51 163 SER A CA 1
ATOM 1232 C C . SER A 1 163 ? 31.011 -24.473 -16.907 1.00 8.89 163 SER A C 1
ATOM 1233 O O . SER A 1 163 ? 31.456 -24.781 -15.805 1.00 8.88 163 SER A O 1
ATOM 1236 N N . CYS A 1 164 ? 31.026 -23.227 -17.365 1.00 9.41 164 CYS A N 1
ATOM 1237 C CA . CYS A 1 164 ? 31.603 -22.138 -16.578 1.00 10.19 164 CYS A CA 1
ATOM 1238 C C . CYS A 1 164 ? 30.553 -21.065 -16.279 1.00 10.33 164 CYS A C 1
ATOM 1239 O O . CYS A 1 164 ? 30.394 -20.094 -17.020 1.00 10.19 164 CYS A O 1
ATOM 1242 N N . LEU A 1 165 ? 29.841 -21.262 -15.173 1.00 10.74 165 LEU A N 1
ATOM 1243 C CA . LEU A 1 165 ? 28.746 -20.383 -14.770 1.00 11.22 165 LEU A CA 1
ATOM 1244 C C . LEU A 1 165 ? 29.311 -19.219 -13.967 1.00 11.25 165 LEU A C 1
ATOM 1245 O O . LEU A 1 165 ? 30.086 -19.421 -13.020 1.00 10.68 165 LEU A O 1
ATOM 1250 N N . GLU A 1 166 ? 28.938 -18.004 -14.355 1.00 11.19 166 GLU A N 1
ATOM 1251 C CA . GLU A 1 166 ? 29.586 -16.803 -13.818 1.00 11.71 166 GLU A CA 1
ATOM 1252 C C . GLU A 1 166 ? 29.238 -16.514 -12.365 1.00 11.96 166 GLU A C 1
ATOM 1253 O O . GLU A 1 166 ? 30.060 -15.983 -11.641 1.00 11.62 166 GLU A O 1
ATOM 1259 N N . GLU A 1 167 ? 28.021 -16.863 -11.961 1.00 12.33 167 GLU A N 1
ATOM 1260 C CA . GLU A 1 167 ? 27.614 -16.740 -10.563 1.00 13.63 167 GLU A CA 1
ATOM 1261 C C . GLU A 1 167 ? 27.300 -18.120 -9.995 1.00 13.01 167 GLU A C 1
ATOM 1262 O O . GLU A 1 167 ? 26.456 -18.852 -10.540 1.00 12.48 167 GLU A O 1
ATOM 1268 N N . PHE A 1 168 ? 27.976 -18.479 -8.907 1.00 12.46 168 PHE A N 1
ATOM 1269 C CA . PHE A 1 168 ? 27.603 -19.700 -8.198 1.00 12.25 168 PHE A CA 1
ATOM 1270 C C . PHE A 1 168 ? 26.240 -19.534 -7.529 1.00 11.94 168 PHE A C 1
ATOM 1271 O O . PHE A 1 168 ? 25.991 -18.533 -6.867 1.00 11.37 168 PHE A O 1
ATOM 1279 N N . ARG A 1 169 ? 25.369 -20.526 -7.709 1.00 12.07 169 ARG A N 1
ATOM 1280 C CA . ARG A 1 169 ? 24.069 -20.591 -7.017 1.00 12.42 169 ARG A CA 1
ATOM 1281 C C . ARG A 1 169 ? 23.847 -22.035 -6.616 1.00 12.06 169 ARG A C 1
ATOM 1282 O O . ARG A 1 169 ? 24.032 -22.930 -7.450 1.00 11.90 169 ARG A O 1
ATOM 1290 N N . SER A 1 170 ? 23.447 -22.266 -5.363 1.00 11.98 170 SER A N 1
ATOM 1291 C CA . SER A 1 170 ? 23.015 -23.609 -4.928 1.00 12.00 170 SER A CA 1
ATOM 1292 C C . SER A 1 170 ? 21.800 -24.077 -5.709 1.00 11.30 170 SER A C 1
ATOM 1293 O O . SER A 1 170 ? 21.651 -25.272 -5.983 1.00 11.28 170 SER A O 1
ATOM 1296 N N . ALA A 1 171 ? 20.938 -23.117 -6.050 1.00 10.70 171 ALA A N 1
ATOM 1297 C CA . ALA A 1 171 ? 19.735 -23.363 -6.840 1.00 10.08 171 ALA A CA 1
ATOM 1298 C C . ALA A 1 171 ? 19.783 -22.531 -8.143 1.00 9.43 171 ALA A C 1
ATOM 1299 O O . ALA A 1 171 ? 19.090 -21.520 -8.267 1.00 9.32 171 ALA A O 1
ATOM 1301 N N . PRO A 1 172 ? 20.602 -22.971 -9.120 1.00 8.73 172 PRO A N 1
ATOM 1302 C CA . PRO A 1 172 ? 20.815 -22.169 -10.339 1.00 8.47 172 PRO A CA 1
ATOM 1303 C C . PRO A 1 172 ? 19.725 -22.321 -11.406 1.00 8.27 172 PRO A C 1
ATOM 1304 O O . PRO A 1 172 ? 19.791 -21.637 -12.440 1.00 8.08 172 PRO A O 1
ATOM 1308 N N . PHE A 1 173 ? 18.754 -23.211 -11.184 1.00 7.98 173 PHE A N 1
ATOM 1309 C CA . PHE A 1 173 ? 17.697 -23.447 -12.192 1.00 7.90 173 PHE A CA 1
ATOM 1310 C C . PHE A 1 173 ? 16.326 -23.710 -11.585 1.00 7.90 173 PHE A C 1
ATOM 1311 O O . PHE A 1 173 ? 16.205 -24.237 -10.466 1.00 7.81 173 PHE A O 1
ATOM 1319 N N . ILE A 1 174 ? 15.294 -23.367 -12.347 1.00 7.84 174 ILE A N 1
ATOM 1320 C CA . ILE A 1 174 ? 13.909 -23.496 -11.889 1.00 7.57 174 ILE A CA 1
ATOM 1321 C C . ILE A 1 174 ? 13.193 -24.520 -12.778 1.00 7.66 174 ILE A C 1
ATOM 1322 O O . ILE A 1 174 ? 13.547 -24.679 -13.959 1.00 7.52 174 ILE A O 1
ATOM 1327 N N . GLU A 1 175 ? 12.235 -25.233 -12.196 1.00 7.72 175 GLU A N 1
ATOM 1328 C CA . GLU A 1 175 ? 11.442 -26.244 -12.902 1.00 8.03 175 GLU A CA 1
ATOM 1329 C C . GLU A 1 175 ? 10.085 -25.689 -13.358 1.00 8.27 175 GLU A C 1
ATOM 1330 O O . GLU A 1 175 ? 9.338 -25.187 -12.535 1.00 8.40 175 GLU A O 1
ATOM 1336 N N . CYS A 1 176 ? 9.762 -25.841 -14.645 1.00 8.67 176 CYS A N 1
ATOM 1337 C CA . CYS A 1 176 ? 8.481 -25.397 -15.205 1.00 9.12 176 CYS A CA 1
ATOM 1338 C C . CYS A 1 176 ? 7.698 -26.566 -15.797 1.00 8.77 176 CYS A C 1
ATOM 1339 O O . CYS A 1 176 ? 8.285 -27.586 -16.178 1.00 8.50 176 CYS A O 1
ATOM 1342 N N . HIS A 1 177 ? 6.376 -26.398 -15.894 1.00 8.63 177 HIS A N 1
ATOM 1343 C CA . HIS A 1 177 ? 5.489 -27.484 -16.297 1.00 8.70 177 HIS A CA 1
ATOM 1344 C C . HIS A 1 177 ? 4.579 -27.080 -17.444 1.00 8.84 177 HIS A C 1
ATOM 1345 O O . HIS A 1 177 ? 4.224 -25.901 -17.573 1.00 8.81 177 HIS A O 1
ATOM 1352 N N . GLY A 1 178 ? 4.176 -28.064 -18.247 1.00 8.75 178 GLY A N 1
ATOM 1353 C CA . GLY A 1 178 ? 3.203 -27.841 -19.333 1.00 8.86 178 GLY A CA 1
ATOM 1354 C C . GLY A 1 178 ? 1.923 -27.150 -18.874 1.00 8.80 178 GLY A C 1
ATOM 1355 O O . GLY A 1 178 ? 1.330 -26.361 -19.616 1.00 8.71 178 GLY A O 1
ATOM 1356 N N . ARG A 1 179 ? 1.518 -27.424 -17.638 1.00 8.79 179 ARG A N 1
ATOM 1357 C CA . ARG A 1 179 ? 0.324 -26.817 -17.037 1.00 8.86 179 ARG A CA 1
ATOM 1358 C C . ARG A 1 179 ? 0.489 -25.318 -16.755 1.00 9.03 179 ARG A C 1
ATOM 1359 O O . ARG A 1 179 ? -0.485 -24.638 -16.431 1.00 9.09 179 ARG A O 1
ATOM 1367 N N . GLY A 1 180 ? 1.717 -24.814 -16.869 1.00 9.06 180 GLY A N 1
ATOM 1368 C CA . GLY A 1 180 ? 1.973 -23.368 -16.781 1.00 9.25 180 GLY A CA 1
ATOM 1369 C C . GLY A 1 180 ? 2.571 -22.844 -15.489 1.00 9.46 180 GLY A C 1
ATOM 1370 O O . GLY A 1 180 ? 2.715 -21.632 -15.318 1.00 9.79 180 GLY A O 1
ATOM 1371 N N . THR A 1 181 ? 2.930 -23.750 -14.583 1.00 9.48 181 THR A N 1
ATOM 1372 C CA . THR A 1 181 ? 3.564 -23.395 -13.311 1.00 9.62 181 THR A CA 1
ATOM 1373 C C . THR A 1 181 ? 5.082 -23.553 -13.354 1.00 9.66 181 THR A C 1
ATOM 1374 O O . THR A 1 181 ? 5.594 -24.310 -14.176 1.00 9.49 181 THR A O 1
ATOM 1378 N N . CYS A 1 182 ? 5.786 -22.830 -12.475 1.00 10.09 182 CYS A N 1
ATOM 1379 C CA . CYS A 1 182 ? 7.219 -23.034 -12.210 1.00 10.25 182 CYS A CA 1
ATOM 1380 C C . CYS A 1 182 ? 7.473 -22.971 -10.704 1.00 9.81 182 CYS A C 1
ATOM 1381 O O . CYS A 1 182 ? 6.795 -22.235 -9.975 1.00 9.41 182 CYS A O 1
ATOM 1384 N N . ASN A 1 183 ? 8.445 -23.752 -10.239 1.00 9.07 183 ASN A N 1
ATOM 1385 C CA . ASN A 1 183 ? 8.894 -23.669 -8.853 1.00 8.87 183 ASN A CA 1
ATOM 1386 C C . ASN A 1 183 ? 10.246 -24.342 -8.675 1.00 8.59 183 ASN A C 1
ATOM 1387 O O . ASN A 1 183 ? 10.697 -25.093 -9.539 1.00 8.27 183 ASN A O 1
ATOM 1392 N N . TYR A 1 184 ? 10.872 -24.053 -7.540 1.00 8.32 184 TYR A N 1
ATOM 1393 C CA . TYR A 1 184 ? 11.982 -24.845 -7.047 1.00 8.49 184 TYR A CA 1
ATOM 1394 C C . TYR A 1 184 ? 11.408 -26.028 -6.276 1.00 8.25 184 TYR A C 1
ATOM 1395 O O . TYR A 1 184 ? 10.358 -25.912 -5.622 1.00 8.24 184 TYR A O 1
ATOM 1404 N N . TYR A 1 185 ? 12.102 -27.157 -6.354 1.00 7.79 185 TYR A N 1
ATOM 1405 C CA . TYR A 1 185 ? 11.692 -28.372 -5.647 1.00 7.65 185 TYR A CA 1
ATOM 1406 C C . TYR A 1 185 ? 12.845 -28.932 -4.828 1.00 7.59 185 TYR A C 1
ATOM 1407 O O . TYR A 1 185 ? 14.002 -28.729 -5.179 1.00 7.27 185 TYR A O 1
ATOM 1416 N N . ALA A 1 186 ? 12.506 -29.621 -3.727 1.00 7.81 186 ALA A N 1
ATOM 1417 C CA . ALA A 1 186 ? 13.522 -30.188 -2.807 1.00 8.07 186 ALA A CA 1
ATOM 1418 C C . ALA A 1 186 ? 14.548 -31.099 -3.501 1.00 8.06 186 ALA A C 1
ATOM 1419 O O . ALA A 1 186 ? 15.714 -31.155 -3.090 1.00 8.22 186 ALA A O 1
ATOM 1421 N N . ASN A 1 187 ? 14.131 -31.787 -4.563 1.00 8.15 187 ASN A N 1
ATOM 1422 C CA . ASN A 1 187 ? 15.045 -32.677 -5.291 1.00 8.29 187 ASN A CA 1
ATOM 1423 C C . ASN A 1 187 ? 15.784 -32.048 -6.481 1.00 8.30 187 ASN A C 1
ATOM 1424 O O . ASN A 1 187 ? 16.444 -32.767 -7.239 1.00 8.60 187 ASN A O 1
ATOM 1429 N N . SER A 1 188 ? 15.673 -30.733 -6.661 1.00 8.28 188 SER A N 1
ATOM 1430 C CA . SER A 1 188 ? 16.457 -30.041 -7.700 1.00 8.33 188 SER A CA 1
ATOM 1431 C C . SER A 1 188 ? 17.905 -29.913 -7.215 1.00 8.39 188 SER A C 1
ATOM 1432 O O . 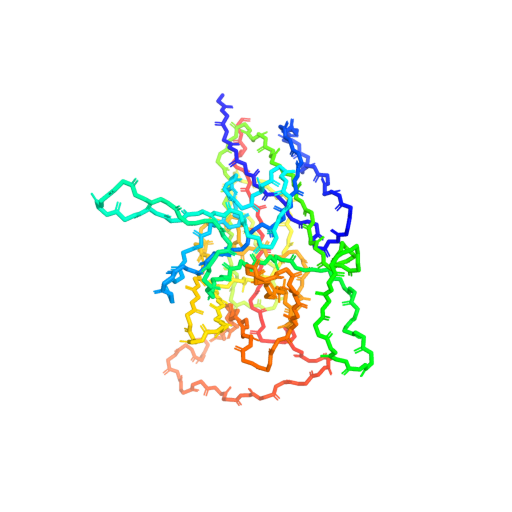SER A 1 188 ? 18.197 -29.136 -6.308 1.00 8.46 188 SER A O 1
ATOM 1435 N N . TYR A 1 189 ? 18.790 -30.704 -7.816 1.00 8.12 189 TYR A N 1
ATOM 1436 C CA . TYR A 1 189 ? 20.198 -30.764 -7.414 1.00 8.14 189 TYR A CA 1
ATOM 1437 C C . TYR A 1 189 ? 21.108 -30.158 -8.474 1.00 8.22 189 TYR A C 1
ATOM 1438 O O . TYR A 1 189 ? 20.918 -30.392 -9.679 1.00 7.82 189 TYR A O 1
ATOM 1447 N N . SER A 1 190 ? 22.116 -29.418 -8.019 1.00 8.43 190 SER A N 1
ATOM 1448 C CA . SER A 1 190 ? 23.179 -28.956 -8.903 1.00 8.51 190 SER A CA 1
ATOM 1449 C C . SER A 1 190 ? 24.489 -29.651 -8.542 1.00 8.39 190 SER A C 1
ATOM 1450 O O . SER A 1 190 ? 24.805 -29.810 -7.357 1.00 8.02 190 SER A O 1
ATOM 1453 N N . PHE A 1 191 ? 25.235 -30.065 -9.565 1.00 8.17 191 PHE A N 1
ATOM 1454 C CA . PHE A 1 191 ? 26.489 -30.789 -9.367 1.00 8.09 191 PHE A CA 1
ATOM 1455 C C . PHE A 1 191 ? 27.621 -29.956 -9.939 1.00 8.25 191 PHE A C 1
ATOM 1456 O O . PHE A 1 191 ? 27.575 -29.534 -11.106 1.00 8.29 191 PHE A O 1
ATOM 1464 N N . TRP A 1 192 ? 28.642 -29.736 -9.121 1.00 8.18 192 TRP A N 1
ATOM 1465 C CA . TRP A 1 192 ? 29.760 -28.871 -9.491 1.00 8.57 192 TRP A CA 1
ATOM 1466 C C . TRP A 1 192 ? 31.045 -29.670 -9.490 1.00 8.53 192 TRP A C 1
ATOM 1467 O O . TRP A 1 192 ? 31.204 -30.569 -8.666 1.00 8.42 192 TRP A O 1
ATOM 1478 N N . LEU A 1 193 ? 31.938 -29.382 -10.432 1.00 8.57 193 LEU A N 1
ATOM 1479 C CA . LEU A 1 193 ? 33.293 -29.945 -10.393 1.00 8.92 193 LEU A CA 1
ATOM 1480 C C . LEU A 1 193 ? 33.897 -29.531 -9.053 1.00 8.71 193 LEU A C 1
ATOM 1481 O O . LEU A 1 193 ? 33.816 -28.358 -8.668 1.00 8.26 193 LEU A O 1
ATOM 1486 N N . ALA A 1 194 ? 34.446 -30.498 -8.319 1.00 8.78 194 ALA A N 1
ATOM 1487 C CA . ALA A 1 194 ? 34.945 -30.218 -6.976 1.00 9.07 194 ALA A CA 1
ATOM 1488 C C . ALA A 1 194 ? 36.432 -29.913 -6.975 1.00 9.51 194 ALA A C 1
ATOM 1489 O O . ALA A 1 194 ? 37.135 -30.209 -7.937 1.00 9.27 194 ALA A O 1
ATOM 1491 N N . THR A 1 195 ? 36.902 -29.323 -5.879 1.00 10.10 195 THR A N 1
ATOM 1492 C CA . THR A 1 195 ? 38.342 -29.133 -5.697 1.00 10.76 195 THR A CA 1
ATOM 1493 C C . THR A 1 195 ? 38.968 -30.451 -5.247 1.00 11.64 195 THR A C 1
ATOM 1494 O O . THR A 1 195 ? 38.320 -31.266 -4.570 1.00 11.89 195 THR A O 1
ATOM 1498 N N . VAL A 1 196 ? 40.220 -30.668 -5.633 1.00 11.65 196 VAL A N 1
ATOM 1499 C CA . VAL A 1 196 ? 40.996 -31.797 -5.115 1.00 12.70 196 VAL A CA 1
ATOM 1500 C C . VAL A 1 196 ? 42.444 -31.327 -4.969 1.00 12.21 196 VAL A C 1
ATOM 1501 O O . VAL A 1 196 ? 42.994 -30.719 -5.887 1.00 11.68 196 VAL A O 1
ATOM 1505 N N . ASP A 1 197 ? 43.024 -31.581 -3.802 1.00 12.41 197 ASP A N 1
ATOM 1506 C CA . ASP A 1 197 ? 44.445 -31.316 -3.580 1.00 12.75 197 ASP A CA 1
ATOM 1507 C C . ASP A 1 197 ? 45.277 -32.434 -4.176 1.00 12.62 197 ASP A C 1
ATOM 1508 O O . ASP A 1 197 ? 44.872 -33.595 -4.131 1.00 11.81 197 ASP A O 1
ATOM 1513 N N . VAL A 1 198 ? 46.455 -32.080 -4.705 1.00 12.29 198 VAL A N 1
ATOM 1514 C CA . VAL A 1 198 ? 47.359 -33.046 -5.329 1.00 13.08 198 VAL A CA 1
ATOM 1515 C C . VAL A 1 198 ? 47.658 -34.245 -4.410 1.00 13.17 198 VAL A C 1
ATOM 1516 O O . VAL A 1 198 ? 47.567 -35.396 -4.838 1.00 12.93 198 VAL A O 1
ATOM 1520 N N . SER A 1 199 ? 47.973 -33.970 -3.145 1.00 13.49 199 SER A N 1
ATOM 1521 C CA . SER A 1 199 ? 48.317 -35.032 -2.185 1.00 13.98 199 SER A CA 1
ATOM 1522 C C . SER A 1 199 ? 47.133 -35.974 -1.886 1.00 14.00 199 SER A C 1
ATOM 1523 O O . SER A 1 199 ? 47.339 -37.078 -1.365 1.00 13.89 199 SER A O 1
ATOM 1526 N N . ASP A 1 200 ? 45.917 -35.526 -2.221 1.00 13.96 200 ASP A N 1
ATOM 1527 C CA . ASP A 1 200 ? 44.675 -36.249 -1.928 1.00 14.17 200 ASP A CA 1
ATOM 1528 C C . ASP A 1 200 ? 44.097 -37.060 -3.085 1.00 13.69 200 ASP A C 1
ATOM 1529 O O . ASP A 1 200 ? 43.099 -37.773 -2.902 1.00 13.16 200 ASP A O 1
ATOM 1534 N N . MET A 1 201 ? 44.701 -36.940 -4.265 1.00 12.95 201 MET A N 1
ATOM 1535 C CA . MET A 1 201 ? 44.155 -37.566 -5.483 1.00 12.82 201 MET A CA 1
ATOM 1536 C C . MET A 1 201 ? 43.816 -39.041 -5.292 1.00 13.19 201 MET A C 1
ATOM 1537 O O . MET A 1 201 ? 42.735 -39.481 -5.688 1.00 13.04 201 MET A O 1
ATOM 1542 N N . PHE A 1 202 ? 44.713 -39.788 -4.658 1.00 13.46 202 PHE A N 1
ATOM 1543 C CA . PHE A 1 202 ? 44.466 -41.217 -4.481 1.00 15.02 202 PHE A CA 1
ATOM 1544 C C . PHE A 1 202 ? 43.872 -41.628 -3.128 1.00 15.76 202 PHE A C 1
ATOM 1545 O O . PHE A 1 202 ? 43.382 -42.759 -2.971 1.00 17.56 202 PHE A O 1
ATOM 1553 N N . SER A 1 203 ? 43.826 -40.677 -2.201 1.00 15.52 203 SER A N 1
ATOM 1554 C CA . SER A 1 203 ? 43.311 -40.886 -0.849 1.00 15.18 203 SER A CA 1
ATOM 1555 C C . SER A 1 203 ? 41.790 -40.939 -0.812 1.00 14.71 203 SER A C 1
ATOM 1556 O O . SER A 1 203 ? 41.123 -40.468 -1.730 1.00 14.94 203 SER A O 1
ATOM 1559 N N . LYS A 1 204 ? 41.252 -41.506 0.260 1.00 14.34 204 LYS A N 1
ATOM 1560 C CA . LYS A 1 204 ? 39.818 -41.435 0.529 1.00 14.58 204 LYS A CA 1
ATOM 1561 C C . LYS A 1 204 ? 39.394 -39.957 0.554 1.00 14.02 204 LYS A C 1
ATOM 1562 O O . LYS A 1 204 ? 39.965 -39.173 1.301 1.00 13.84 204 LYS A O 1
ATOM 1568 N N . PRO A 1 205 ? 38.416 -39.566 -0.289 1.00 13.73 205 PRO A N 1
ATOM 1569 C CA . PRO A 1 205 ? 37.983 -38.163 -0.261 1.00 13.96 205 PRO A CA 1
ATOM 1570 C C . PRO A 1 205 ? 37.476 -37.779 1.121 1.00 14.40 205 PRO A C 1
ATOM 1571 O O . PRO A 1 205 ? 36.792 -38.574 1.769 1.00 14.30 205 PRO A O 1
ATOM 1575 N N . GLN A 1 206 ? 37.846 -36.590 1.588 1.00 15.24 206 GLN A N 1
ATOM 1576 C CA . GLN A 1 206 ? 37.411 -36.158 2.914 1.00 16.57 206 GLN A CA 1
ATOM 1577 C C . GLN A 1 206 ? 36.009 -35.572 2.781 1.00 15.75 206 GLN A C 1
ATOM 1578 O O . GLN A 1 206 ? 35.840 -34.478 2.235 1.00 16.06 206 GLN A O 1
ATOM 1584 N N . SER A 1 207 ? 35.025 -36.323 3.273 1.00 15.46 207 SER A N 1
ATOM 1585 C CA . SER A 1 207 ? 33.613 -35.940 3.208 1.00 15.03 207 SER A CA 1
ATOM 1586 C C . SER A 1 207 ? 33.373 -34.641 3.943 1.00 14.79 207 SER A C 1
ATOM 1587 O O . SER A 1 207 ? 33.931 -34.416 5.022 1.00 13.59 207 SER A O 1
ATOM 1590 N N . GLU A 1 208 ? 32.540 -33.794 3.349 1.00 13.93 208 GLU A N 1
ATOM 1591 C CA . GLU A 1 208 ? 32.266 -32.484 3.909 1.00 14.69 208 GLU A CA 1
ATOM 1592 C C . GLU A 1 208 ? 30.843 -32.081 3.621 1.00 13.76 208 GLU A C 1
ATOM 1593 O O . GLU A 1 208 ? 30.345 -32.313 2.518 1.00 13.20 208 GLU A O 1
ATOM 1599 N N . THR A 1 209 ? 30.197 -31.471 4.612 1.00 12.88 209 THR A N 1
ATOM 1600 C CA . THR A 1 209 ? 28.893 -30.834 4.421 1.00 12.83 209 THR A CA 1
ATOM 1601 C C . THR A 1 209 ? 29.094 -29.354 4.677 1.00 12.99 209 THR A C 1
ATOM 1602 O O . THR A 1 209 ? 29.495 -28.955 5.779 1.00 13.00 209 THR A O 1
ATOM 1606 N N . LEU A 1 210 ? 28.831 -28.559 3.653 1.00 13.27 210 LEU A N 1
ATOM 1607 C CA . LEU A 1 210 ? 29.079 -27.116 3.683 1.00 14.02 210 LEU A CA 1
ATOM 1608 C C . LEU A 1 210 ? 27.772 -26.345 3.788 1.00 14.47 210 LEU A C 1
ATOM 1609 O O . LEU A 1 210 ? 26.789 -26.688 3.135 1.00 13.80 210 LEU A O 1
ATOM 1614 N N . LYS A 1 211 ? 27.773 -25.305 4.624 1.00 15.29 211 LYS A N 1
ATOM 1615 C CA . LYS A 1 211 ? 26.603 -24.448 4.809 1.00 16.30 211 LYS A CA 1
ATOM 1616 C C . LYS A 1 211 ? 26.875 -23.049 4.249 1.00 16.97 211 LYS A C 1
ATOM 1617 O O . LYS A 1 211 ? 28.001 -22.744 3.830 1.00 16.97 211 LYS A O 1
ATOM 1623 N N . ALA A 1 212 ? 25.841 -22.206 4.237 1.00 17.49 212 ALA A N 1
ATOM 1624 C CA . ALA A 1 212 ? 25.917 -20.847 3.696 1.00 18.26 212 ALA A CA 1
ATOM 1625 C C . ALA A 1 212 ? 27.145 -20.114 4.218 1.00 18.14 212 ALA A C 1
ATOM 1626 O O . ALA A 1 212 ? 27.413 -20.120 5.414 1.00 18.93 212 ALA A O 1
ATOM 1628 N N . GLY A 1 213 ? 27.910 -19.535 3.299 1.00 18.59 213 GLY A N 1
ATOM 1629 C CA . GLY A 1 213 ? 29.150 -18.850 3.636 1.00 18.57 213 GLY A CA 1
ATOM 1630 C C . GLY A 1 213 ? 30.381 -19.656 3.279 1.00 19.01 213 GLY A C 1
ATOM 1631 O O . GLY A 1 213 ? 31.449 -19.080 3.066 1.00 19.51 213 GLY A O 1
ATOM 1632 N N . ASP A 1 214 ? 30.237 -20.983 3.206 1.00 17.68 214 ASP A N 1
ATOM 1633 C CA . ASP A 1 214 ? 31.360 -21.892 2.952 1.00 17.41 214 ASP A CA 1
ATOM 1634 C C . ASP A 1 214 ? 31.219 -22.725 1.678 1.00 16.13 214 ASP A C 1
ATOM 1635 O O . ASP A 1 214 ? 32.100 -23.537 1.373 1.00 15.62 214 ASP A O 1
ATOM 1640 N N . LEU A 1 215 ? 30.133 -22.531 0.937 1.00 15.10 215 LEU A N 1
ATOM 1641 C CA . LEU A 1 215 ? 29.824 -23.435 -0.186 1.00 14.96 215 LEU A CA 1
ATOM 1642 C C . LEU A 1 215 ? 30.922 -23.483 -1.248 1.00 15.26 215 LEU A C 1
ATOM 1643 O O . LEU A 1 215 ? 31.258 -24.565 -1.764 1.00 15.60 215 LEU A O 1
ATOM 1648 N N . ARG A 1 216 ? 31.495 -22.315 -1.538 1.00 15.54 216 ARG A N 1
ATOM 1649 C CA . ARG A 1 216 ? 32.500 -22.157 -2.594 1.00 16.03 216 ARG A CA 1
ATOM 1650 C C . ARG A 1 216 ? 33.864 -22.749 -2.236 1.00 15.90 216 ARG A C 1
ATOM 1651 O O . ARG A 1 216 ? 34.706 -22.901 -3.118 1.00 16.29 216 ARG A O 1
ATOM 1659 N N . THR A 1 217 ? 34.084 -23.090 -0.963 1.00 14.90 217 THR A N 1
ATOM 1660 C CA . THR A 1 217 ? 35.374 -23.661 -0.523 1.00 14.21 217 THR A CA 1
ATOM 1661 C C . THR A 1 217 ? 35.762 -24.965 -1.242 1.00 13.74 217 THR A C 1
ATOM 1662 O O . THR A 1 217 ? 36.936 -25.304 -1.292 1.00 13.20 217 THR A O 1
ATOM 1666 N N . ARG A 1 218 ? 34.779 -25.687 -1.790 1.00 13.02 218 ARG A N 1
ATOM 1667 C CA . ARG A 1 218 ? 35.046 -26.944 -2.510 1.00 12.68 218 ARG A CA 1
ATOM 1668 C C . ARG A 1 218 ? 34.633 -26.948 -3.992 1.00 11.90 218 ARG A C 1
ATOM 1669 O O . ARG A 1 218 ? 34.608 -28.006 -4.626 1.00 11.40 218 ARG A O 1
ATOM 1677 N N . ILE A 1 219 ? 34.332 -25.773 -4.540 1.00 10.93 219 ILE A N 1
ATOM 1678 C CA . ILE A 1 219 ? 33.918 -25.662 -5.936 1.00 10.95 219 ILE A CA 1
ATOM 1679 C C . ILE A 1 219 ? 35.093 -25.258 -6.815 1.00 10.57 219 ILE A C 1
ATOM 1680 O O . ILE A 1 219 ? 35.740 -24.238 -6.570 1.00 10.60 219 ILE A O 1
ATOM 1685 N N . SER A 1 220 ? 35.358 -26.076 -7.833 1.00 9.94 220 SER A N 1
ATOM 1686 C CA . SER A 1 220 ? 36.334 -25.753 -8.866 1.00 9.86 220 SER A CA 1
ATOM 1687 C C . SER A 1 220 ? 35.994 -24.449 -9.586 1.00 10.00 220 SER A C 1
ATOM 1688 O O . SER A 1 220 ? 34.821 -24.130 -9.806 1.00 9.98 220 SER A O 1
ATOM 1691 N N . ARG A 1 221 ? 37.036 -23.714 -9.958 1.00 10.31 221 ARG A N 1
ATOM 1692 C CA . ARG A 1 221 ? 36.881 -22.459 -10.678 1.00 10.59 221 ARG A CA 1
ATOM 1693 C C . ARG A 1 221 ? 37.212 -22.679 -12.140 1.00 10.61 221 ARG A C 1
ATOM 1694 O O . ARG A 1 221 ? 37.851 -23.667 -12.506 1.00 10.65 221 ARG A O 1
ATOM 1702 N N . CYS A 1 222 ? 36.761 -21.758 -12.976 1.00 10.92 222 CYS A N 1
ATOM 1703 C CA . CYS A 1 222 ? 36.992 -21.882 -14.404 1.00 11.25 222 CYS A CA 1
ATOM 1704 C C . CYS A 1 222 ? 37.185 -20.534 -15.068 1.00 11.85 222 CYS A C 1
ATOM 1705 O O . CYS A 1 222 ? 36.805 -19.492 -14.513 1.00 11.71 222 CYS A O 1
ATOM 1708 N N . GLN A 1 223 ? 37.760 -20.571 -16.269 1.00 12.37 223 GLN A N 1
ATOM 1709 C CA . GLN A 1 223 ? 37.805 -19.416 -17.138 1.00 13.32 223 GLN A CA 1
ATOM 1710 C C . GLN A 1 223 ? 37.332 -19.831 -18.530 1.00 13.13 223 GLN A C 1
ATOM 1711 O O . GLN A 1 223 ? 37.524 -20.984 -18.937 1.00 12.90 223 GLN A O 1
ATOM 1717 N N . VAL A 1 224 ? 36.682 -18.899 -19.223 1.00 12.50 224 VAL A N 1
ATOM 1718 C CA . VAL A 1 224 ? 36.295 -19.081 -20.613 1.00 12.44 224 VAL A CA 1
ATOM 1719 C C . VAL A 1 224 ? 37.272 -18.291 -21.479 1.00 13.13 224 VAL A C 1
ATOM 1720 O O . VAL A 1 224 ? 37.519 -17.111 -21.222 1.00 13.26 224 VAL A O 1
ATOM 1724 N N . CYS A 1 225 ? 37.818 -18.960 -22.494 1.00 13.69 225 CYS A N 1
ATOM 1725 C CA . CYS A 1 225 ? 38.973 -18.470 -23.250 1.00 14.80 225 CYS A CA 1
ATOM 1726 C C . CYS A 1 225 ? 38.722 -18.549 -24.750 1.00 14.85 225 CYS A C 1
ATOM 1727 O O . CYS A 1 225 ? 38.089 -19.489 -25.236 1.00 13.93 225 CYS A O 1
ATOM 1730 N N . MET A 1 226 ? 39.227 -17.557 -25.481 1.00 15.20 226 MET A N 1
ATOM 1731 C CA . MET A 1 226 ? 39.086 -17.517 -26.928 1.00 15.66 226 MET A CA 1
ATOM 1732 C C . MET A 1 226 ? 40.469 -17.459 -27.560 1.00 16.45 226 MET A C 1
ATOM 1733 O O . MET A 1 226 ? 41.314 -16.658 -27.134 1.00 15.76 226 MET A O 1
ATOM 1738 N N . LYS A 1 227 ? 40.686 -18.311 -28.563 1.00 17.15 227 LYS A N 1
ATOM 1739 C CA . LYS A 1 227 ? 41.962 -18.379 -29.277 1.00 18.67 227 LYS A CA 1
ATOM 1740 C C . LYS A 1 227 ? 42.261 -17.037 -29.939 1.00 19.21 227 LYS A C 1
ATOM 1741 O O . LYS A 1 227 ? 41.404 -16.488 -30.622 1.00 18.71 227 LYS A O 1
ATOM 1747 N N . ARG A 1 228 ? 43.464 -16.508 -29.719 1.00 20.54 228 ARG A N 1
ATOM 1748 C CA . ARG A 1 228 ? 43.880 -15.259 -30.373 1.00 22.53 228 ARG A CA 1
ATOM 1749 C C . ARG A 1 228 ? 44.296 -15.553 -31.814 1.00 22.81 228 ARG A C 1
ATOM 1750 O O . ARG A 1 228 ? 45.200 -16.361 -32.050 1.00 22.04 228 ARG A O 1
ATOM 1758 N N . THR A 1 229 ? 43.612 -14.916 -32.766 1.00 23.77 229 THR A N 1
ATOM 1759 C CA . THR A 1 229 ? 43.937 -15.058 -34.198 1.00 24.88 229 THR A CA 1
ATOM 1760 C C . THR A 1 229 ? 44.322 -13.711 -34.833 1.00 25.53 229 THR A C 1
ATOM 1761 O O . THR A 1 229 ? 44.086 -12.641 -34.242 1.00 26.72 229 THR A O 1
#